Protein AF-A0A951HDS6-F1 (afdb_monomer_lite)

Radius of gyration: 27.67 Å; chains: 1; bounding box: 85×70×72 Å

Sequence (316 aa):
MRKGWKFLTVIGLALLSATAVSAEVDNVKVVTDASPDYYDMDSMIHSISSKWQKPEEKLWAMFYWNHIARRQTSPMIVHGTALTDPIRQFNDYGYTMCSTISGINCSIWDAMGFKAKYWDISNHTVAEVFYNDRWHMYDNSLSALYTLCDGKTIAGVEDIGKAGSCELSGGKVEPGHIAKYHCLTATGKNSFLTGADTMRSLDEEYRCFNPNGLKYRSYFYDWDRGHRYILNLRDGEVYTRYYQSLGKTADYYIPNHDKDPDDARFNQRGNGIRIFKPLLTSQNLASTAYSISGGESHHPFRRGASSGWKNRRGYF

pLDDT: mean 84.14, std 19.72, range [22.34, 98.69]

Foldseek 3Di:
DDDDDDDDDDPDPPPPPPPPPFDKDWQDQDDDPVAFRLQFLVSRLCRQAVVDDFPVSSVVSVLVRLLQQEAAFDFFADPNAGDQAPSCCSPAASYHHQLSSQLVSCQSLVVVVWHKWWKQLPPGIWMWTDDPRDIATRRSQFRKWWADVVLPHTDHLLSQFAWDDDVQNVRDTDGRPRLQCGTPQAPHNFGWGNSHPDTDTSVNVSSSSHVVRMDIPPPDSSYDGDDGDIDMAGVQKDKDFDPDAPDDDCLFHPDRVNHDRCVCVPPRTGRMFMDHDDDPDPVCVVVVVCCVVVPPPPPVDDDDDDDDDDDDTDGD

Secondary structure (DSSP, 8-state):
------------------------B-S-----SSS--TTSHHHHHHHHHTT--SHHHHHHHHHHHHHHH-EESSPPEETTEE---HHHIIIII-EE-HHHHHHHHHHHHHHTT-EEEEEEETTEEEEEEEETTEEEEEBTTTTB-BB-TTSSSBPPHHHHHS-B--GGGTT--BTTHHHHH-BTTBSSTTSBBSS-SS--BHHHHHGGG-GGGEEE-TT-------------B-TTEEEEE-SS---SSTTSS--BTTB-SSTTSS-----EEEEE-----TTTHHHHHHHHHH-----S-----------PPPP-

Structure (mmCIF, N/CA/C/O backbone):
data_AF-A0A951HDS6-F1
#
_entry.id   AF-A0A951HDS6-F1
#
loop_
_atom_site.group_PDB
_atom_site.id
_atom_site.type_symbol
_atom_site.label_atom_id
_atom_site.label_alt_id
_atom_site.label_comp_id
_atom_site.label_asym_id
_atom_site.label_entity_id
_atom_site.label_seq_id
_atom_site.pdbx_PDB_ins_code
_atom_site.Cartn_x
_atom_site.Cartn_y
_atom_site.Cartn_z
_atom_site.occupancy
_atom_site.B_iso_or_equiv
_atom_site.auth_seq_id
_atom_site.auth_comp_id
_atom_site.auth_asym_id
_atom_site.auth_atom_id
_atom_site.pdbx_PDB_model_num
ATOM 1 N N . MET A 1 1 ? -63.872 -55.234 43.989 1.00 43.31 1 MET A N 1
ATOM 2 C CA . MET A 1 1 ? -62.716 -54.706 43.228 1.00 43.31 1 MET A CA 1
ATOM 3 C C . MET A 1 1 ? -63.200 -53.682 42.208 1.00 43.31 1 MET A C 1
ATOM 5 O O . MET A 1 1 ? -63.837 -54.083 41.249 1.00 43.31 1 MET A O 1
ATOM 9 N N . ARG A 1 2 ? -62.935 -52.387 42.423 1.00 35.31 2 ARG A N 1
ATOM 10 C CA . ARG A 1 2 ? -62.761 -51.341 41.391 1.00 35.31 2 ARG A CA 1
ATOM 11 C C . ARG A 1 2 ? -62.309 -50.070 42.122 1.00 35.31 2 ARG A C 1
ATOM 13 O O . ARG A 1 2 ? -63.050 -49.518 42.924 1.00 35.31 2 ARG A O 1
ATOM 20 N N . LYS A 1 3 ? -61.030 -49.723 41.949 1.00 40.91 3 LYS A N 1
ATOM 21 C CA . LYS A 1 3 ? -60.347 -48.594 42.596 1.00 40.91 3 LYS A CA 1
ATOM 22 C C . LYS A 1 3 ? -60.783 -47.288 41.924 1.00 40.91 3 LYS A C 1
ATOM 24 O O . LYS A 1 3 ? -60.708 -47.188 40.704 1.00 40.91 3 LYS A O 1
ATOM 29 N N . GLY A 1 4 ? -61.219 -46.309 42.715 1.00 37.19 4 GLY A N 1
ATOM 30 C CA . GLY A 1 4 ? -61.447 -44.936 42.263 1.00 37.19 4 GLY A CA 1
ATOM 31 C C . GLY A 1 4 ? -60.122 -44.181 42.170 1.00 37.19 4 GLY A C 1
ATOM 32 O O . GLY A 1 4 ? -59.361 -44.146 43.137 1.00 37.19 4 GLY A O 1
ATOM 33 N N . TRP A 1 5 ? -59.841 -43.597 41.008 1.00 38.16 5 TRP A N 1
ATOM 34 C CA . TRP A 1 5 ? -58.664 -42.765 40.779 1.00 38.16 5 TRP A CA 1
ATOM 35 C C . TRP A 1 5 ? -59.063 -41.299 40.976 1.00 38.16 5 TRP A C 1
ATOM 37 O O . TRP A 1 5 ? -59.898 -40.775 40.242 1.00 38.16 5 TRP A O 1
ATOM 47 N N . LYS A 1 6 ? -58.506 -40.645 41.999 1.00 38.81 6 LYS A N 1
ATOM 48 C CA . LYS A 1 6 ? -58.608 -39.194 42.186 1.00 38.81 6 LYS A CA 1
ATOM 49 C C . LYS A 1 6 ? -57.522 -38.534 41.336 1.00 38.81 6 LYS A C 1
ATOM 51 O O . LYS A 1 6 ? -56.342 -38.754 41.596 1.00 38.81 6 LYS A O 1
ATOM 56 N N . PHE A 1 7 ? -57.914 -37.745 40.340 1.00 38.22 7 PHE A N 1
ATOM 57 C CA . PHE A 1 7 ? -57.004 -36.832 39.650 1.00 38.22 7 PHE A CA 1
ATOM 58 C C . PHE A 1 7 ? -56.713 -35.640 40.571 1.00 38.22 7 PHE A C 1
ATOM 60 O O . PHE A 1 7 ? -57.611 -34.874 40.914 1.00 38.22 7 PHE A O 1
ATOM 67 N N . LEU A 1 8 ? -55.459 -35.521 41.002 1.00 40.47 8 LEU A N 1
ATOM 68 C CA . LEU A 1 8 ? -54.898 -34.331 41.635 1.00 40.47 8 LEU A CA 1
ATOM 69 C C . LEU A 1 8 ? -54.273 -33.485 40.522 1.00 40.47 8 LEU A C 1
ATOM 71 O O . LEU A 1 8 ? -53.230 -33.845 39.979 1.00 40.47 8 LEU A O 1
ATOM 75 N N . THR A 1 9 ? -54.918 -32.380 40.163 1.00 39.09 9 THR A N 1
ATOM 76 C CA . THR A 1 9 ? -54.337 -31.377 39.266 1.00 39.09 9 THR A CA 1
ATOM 77 C C . THR A 1 9 ? -53.348 -30.538 40.072 1.00 39.09 9 THR A C 1
ATOM 79 O O . THR A 1 9 ? -53.747 -29.700 40.877 1.00 39.09 9 THR A O 1
ATOM 82 N N . VAL A 1 10 ? -52.051 -30.785 39.888 1.00 44.22 10 VAL A N 1
ATOM 83 C CA . VAL A 1 10 ? -50.980 -29.932 40.417 1.00 44.22 10 VAL A CA 1
ATOM 84 C C . VAL A 1 10 ? -50.843 -28.731 39.483 1.00 44.22 10 VAL A C 1
ATOM 86 O O . VAL A 1 10 ? -50.400 -28.873 38.346 1.00 44.22 10 VAL A O 1
ATOM 89 N N . ILE A 1 11 ? -51.237 -27.546 39.950 1.00 46.34 11 ILE A N 1
ATOM 90 C CA . ILE A 1 11 ? -50.921 -26.279 39.282 1.00 46.34 11 ILE A CA 1
ATOM 91 C C . ILE A 1 11 ? -49.456 -25.971 39.600 1.00 46.34 11 ILE A C 1
ATOM 93 O O . ILE A 1 11 ? -49.130 -25.479 40.679 1.00 46.34 11 ILE A O 1
ATOM 97 N N . GLY A 1 12 ? -48.559 -26.315 38.678 1.00 42.06 12 GLY A N 1
ATOM 98 C CA . GLY A 1 12 ? -47.172 -25.872 38.726 1.00 42.06 12 GLY A CA 1
ATOM 99 C C . GLY A 1 12 ? -47.096 -24.400 38.334 1.00 42.06 12 GLY A C 1
ATOM 100 O O . GLY A 1 12 ? -47.210 -24.074 37.154 1.00 42.06 12 GLY A O 1
ATOM 101 N N . LEU A 1 13 ? -46.900 -23.509 39.309 1.00 45.38 13 LEU A N 1
ATOM 102 C CA . LEU A 1 13 ? -46.426 -22.155 39.033 1.00 45.38 13 LEU A CA 1
ATOM 103 C C . LEU A 1 13 ? -44.990 -22.274 38.504 1.00 45.38 13 LEU A C 1
ATOM 105 O O . LEU A 1 13 ? -44.039 -22.422 39.271 1.00 45.38 13 LEU A O 1
ATOM 109 N N . ALA A 1 14 ? -44.832 -22.237 37.184 1.00 46.19 14 ALA A N 1
ATOM 110 C CA . ALA A 1 14 ? -43.539 -21.996 36.571 1.00 46.19 14 ALA A CA 1
ATOM 111 C C . ALA A 1 14 ? -43.154 -20.542 36.873 1.00 46.19 14 ALA A C 1
ATOM 113 O O . ALA A 1 14 ? -43.659 -19.608 36.249 1.00 46.19 14 ALA A O 1
ATOM 114 N N . LEU A 1 15 ? -42.289 -20.349 37.870 1.00 48.16 15 LEU A N 1
ATOM 115 C CA . LEU A 1 15 ? -41.542 -19.110 38.051 1.00 48.16 15 LEU A CA 1
ATOM 116 C C . LEU A 1 15 ? -40.656 -18.933 36.814 1.00 48.16 15 LEU A C 1
ATOM 118 O O . LEU A 1 15 ? -39.538 -19.435 36.754 1.00 48.16 15 LEU A O 1
ATOM 122 N N . LEU A 1 16 ? -41.184 -18.239 35.806 1.00 45.12 16 LEU A N 1
ATOM 123 C CA . LEU A 1 16 ? -40.392 -17.620 34.756 1.00 45.12 16 LEU A CA 1
ATOM 124 C C . LEU A 1 16 ? -39.548 -16.541 35.435 1.00 45.12 16 LEU A C 1
ATOM 126 O O . LEU A 1 16 ? -39.962 -15.391 35.570 1.00 45.12 16 LEU A O 1
ATOM 130 N N . SER A 1 17 ? -38.373 -16.929 35.923 1.00 49.91 17 SER A N 1
ATOM 131 C CA . SER A 1 17 ? -37.303 -15.988 36.208 1.00 49.91 17 SER A CA 1
ATOM 132 C C . SER A 1 17 ? -36.988 -15.285 34.894 1.00 49.91 17 SER A C 1
ATOM 134 O O . SER A 1 17 ? -36.325 -15.856 34.028 1.00 49.91 17 SER A O 1
ATOM 136 N N . ALA A 1 18 ? -37.526 -14.078 34.722 1.00 47.78 18 ALA A N 1
ATOM 137 C CA . ALA A 1 18 ? -37.135 -13.178 33.657 1.00 47.78 18 ALA A CA 1
ATOM 138 C C . ALA A 1 18 ? -35.646 -12.887 33.854 1.00 47.78 18 ALA A C 1
ATOM 140 O O . ALA A 1 18 ? -35.259 -12.047 34.665 1.00 47.78 18 ALA A O 1
ATOM 141 N N . THR A 1 19 ? -34.795 -13.641 33.164 1.00 52.47 19 THR A N 1
ATOM 142 C CA . THR A 1 19 ? -33.405 -13.257 32.973 1.00 52.47 19 THR A CA 1
ATOM 143 C C . THR A 1 19 ? -33.453 -11.916 32.266 1.00 52.47 19 THR A C 1
ATOM 145 O O . THR A 1 19 ? -33.888 -11.843 31.116 1.00 52.47 19 THR A O 1
ATOM 148 N N . ALA A 1 20 ? -33.091 -10.848 32.976 1.00 52.31 20 ALA A N 1
ATOM 149 C CA . ALA A 1 20 ? -32.860 -9.558 32.357 1.00 52.31 20 ALA A CA 1
ATOM 150 C C . ALA A 1 20 ? -31.801 -9.779 31.274 1.00 52.31 20 ALA A C 1
ATOM 152 O O . ALA A 1 20 ? -30.645 -10.070 31.576 1.00 52.31 20 ALA A O 1
ATOM 153 N N . VAL A 1 21 ? -32.225 -9.749 30.013 1.00 53.88 21 VAL A N 1
ATOM 154 C CA . VAL A 1 21 ? -31.309 -9.786 28.881 1.00 53.88 21 VAL A CA 1
ATOM 155 C C . VAL A 1 21 ? -30.608 -8.435 28.901 1.00 53.88 21 VAL A C 1
ATOM 157 O O . VAL A 1 21 ? -31.222 -7.416 28.590 1.00 53.88 21 VAL A O 1
ATOM 160 N N . SER A 1 22 ? -29.355 -8.406 29.354 1.00 58.69 22 SER A N 1
ATOM 161 C CA . SER A 1 22 ? -28.498 -7.242 29.144 1.00 58.69 22 SER A CA 1
ATOM 162 C C . SER A 1 22 ? -28.373 -7.023 27.639 1.00 58.69 22 SER A C 1
ATOM 164 O O . SER A 1 22 ? -28.033 -7.948 26.904 1.00 58.69 22 SER A O 1
ATOM 166 N N . ALA A 1 23 ? -28.706 -5.821 27.177 1.00 60.94 23 ALA A N 1
ATOM 167 C CA . ALA A 1 23 ? -28.544 -5.452 25.781 1.00 60.94 23 ALA A CA 1
ATOM 168 C C . ALA A 1 23 ? -27.060 -5.155 25.530 1.00 60.94 23 ALA A C 1
ATOM 170 O O . ALA A 1 23 ? -26.556 -4.109 25.932 1.00 60.94 23 ALA A O 1
ATOM 171 N N . GLU A 1 24 ? -26.357 -6.093 24.904 1.00 70.62 24 GLU A N 1
ATOM 172 C CA . GLU A 1 24 ? -25.022 -5.866 24.351 1.00 70.62 24 GLU A CA 1
ATOM 173 C C . GLU A 1 24 ? -25.167 -5.449 22.885 1.00 70.62 24 GLU A C 1
ATOM 175 O O . GLU A 1 24 ? -26.042 -5.940 22.166 1.00 70.62 24 GLU A O 1
ATOM 180 N N . VAL A 1 25 ? -24.351 -4.484 22.451 1.00 78.88 25 VAL A N 1
ATOM 181 C CA . VAL A 1 25 ? -24.272 -4.110 21.038 1.00 78.88 25 VAL A CA 1
ATOM 182 C C . VAL A 1 25 ? -23.000 -4.724 20.482 1.00 78.88 25 VAL A C 1
ATOM 184 O O . VAL A 1 25 ? -21.897 -4.216 20.696 1.00 78.88 25 VAL A O 1
ATOM 187 N N . ASP A 1 26 ? -23.168 -5.823 19.763 1.00 87.44 26 ASP A N 1
ATOM 188 C CA . ASP A 1 26 ? -22.059 -6.583 19.207 1.00 87.44 26 ASP A CA 1
ATOM 189 C C . ASP A 1 26 ? -21.819 -6.272 17.736 1.00 87.44 26 ASP A C 1
ATOM 191 O O . ASP A 1 26 ? -22.734 -5.957 16.972 1.00 87.44 26 ASP A O 1
ATOM 195 N N . ASN A 1 27 ? -20.560 -6.434 17.336 1.00 87.75 27 ASN A N 1
ATOM 196 C CA . ASN A 1 27 ? -20.107 -6.372 15.958 1.00 87.75 27 ASN A CA 1
ATOM 197 C C . ASN A 1 27 ? -20.493 -5.058 15.258 1.00 87.75 27 ASN A C 1
ATOM 199 O O . ASN A 1 27 ? -20.923 -5.046 14.101 1.00 87.75 27 ASN A O 1
ATOM 203 N N . VAL A 1 28 ? -20.345 -3.943 15.978 1.00 88.62 28 VAL A N 1
ATOM 204 C CA . VAL A 1 28 ? -20.593 -2.603 15.455 1.00 88.62 28 VAL A CA 1
ATOM 205 C C . VAL A 1 28 ? -19.616 -2.328 14.324 1.00 88.62 28 VAL A C 1
ATOM 207 O O . VAL A 1 28 ? -18.400 -2.301 14.514 1.00 88.62 28 VAL A O 1
ATOM 210 N N . LYS A 1 29 ? -20.164 -2.075 13.139 1.00 89.25 29 LYS A N 1
ATOM 211 C CA . LYS A 1 29 ? -19.397 -1.691 11.962 1.00 89.25 29 LYS A CA 1
ATOM 212 C C . LYS A 1 29 ? -19.519 -0.187 11.746 1.00 89.25 29 LYS A C 1
ATOM 214 O O . LYS A 1 29 ? -20.611 0.325 11.507 1.00 89.25 29 LYS A O 1
ATOM 219 N N . VAL A 1 30 ? -18.393 0.516 11.831 1.00 83.50 30 VAL A N 1
ATOM 220 C CA . VAL A 1 30 ? -18.313 1.955 11.559 1.00 83.50 30 VAL A CA 1
ATOM 221 C C . VAL A 1 30 ? -17.683 2.142 10.186 1.00 83.50 30 VAL A C 1
ATOM 223 O O . VAL A 1 30 ? -16.511 1.834 9.998 1.00 83.50 30 VAL A O 1
ATOM 226 N N . VAL A 1 31 ? -18.465 2.642 9.232 1.00 88.50 31 VAL A N 1
ATOM 227 C CA . VAL A 1 31 ? -18.016 2.942 7.865 1.00 88.50 31 VAL A CA 1
ATOM 228 C C . VAL A 1 31 ? -18.141 4.430 7.576 1.00 88.50 31 VAL A C 1
ATOM 230 O O . VAL A 1 31 ? -18.946 5.127 8.196 1.00 88.50 31 VAL A O 1
ATOM 233 N N . THR A 1 32 ? -17.351 4.911 6.621 1.00 85.94 32 THR A N 1
ATOM 234 C CA . THR A 1 32 ? -17.427 6.283 6.111 1.00 85.94 32 THR A CA 1
ATOM 235 C C . THR A 1 32 ? -17.428 6.257 4.586 1.00 85.94 32 THR A C 1
ATOM 237 O O . THR A 1 32 ? -17.045 5.261 3.978 1.00 85.94 32 THR A O 1
ATOM 240 N N . ASP A 1 33 ? -17.850 7.347 3.958 1.00 87.31 33 ASP A N 1
ATOM 241 C CA . ASP A 1 33 ? -17.708 7.573 2.516 1.00 87.31 33 ASP A CA 1
ATOM 242 C C . ASP A 1 33 ? -16.341 8.174 2.135 1.00 87.31 33 ASP A C 1
ATOM 244 O O . ASP A 1 33 ? -16.040 8.332 0.951 1.00 87.31 33 ASP A O 1
ATOM 248 N N . ALA A 1 34 ? -15.503 8.480 3.130 1.00 89.12 34 ALA A N 1
ATOM 249 C CA . ALA A 1 34 ? -14.209 9.137 2.976 1.00 89.12 34 ALA A CA 1
ATOM 250 C C . ALA A 1 34 ? -13.007 8.178 3.058 1.00 89.12 34 ALA A C 1
ATOM 252 O O . ALA A 1 34 ? -11.877 8.602 2.821 1.00 89.12 34 ALA A O 1
ATOM 253 N N . SER A 1 35 ? -13.217 6.905 3.404 1.00 92.06 35 SER A N 1
ATOM 254 C CA . SER A 1 35 ? -12.162 5.892 3.536 1.00 92.06 35 SER A CA 1
ATOM 255 C C . SER A 1 35 ? -12.666 4.496 3.156 1.00 92.06 35 SER A C 1
ATOM 257 O O . SER A 1 35 ? -13.873 4.255 3.220 1.00 92.06 35 SER A O 1
ATOM 259 N N . PRO A 1 36 ? -11.771 3.545 2.830 1.00 96.31 36 PRO A N 1
ATOM 260 C CA . PRO A 1 36 ? -12.143 2.155 2.643 1.00 96.31 36 PRO A CA 1
ATOM 261 C C . PRO A 1 36 ? -12.793 1.555 3.882 1.00 96.31 36 PRO A C 1
ATOM 263 O O . PRO A 1 36 ? -12.568 1.980 5.019 1.00 96.31 36 PRO A O 1
ATOM 266 N N . ASP A 1 37 ? -13.583 0.526 3.628 1.00 96.19 37 ASP A N 1
ATOM 267 C CA . ASP A 1 37 ? -14.205 -0.293 4.648 1.00 96.19 37 ASP A CA 1
ATOM 268 C C . ASP A 1 37 ? -13.219 -1.368 5.117 1.00 96.19 37 ASP A C 1
ATOM 270 O O . ASP A 1 37 ? -13.169 -2.468 4.572 1.00 96.19 37 ASP A O 1
ATOM 274 N N . TYR A 1 38 ? -12.415 -1.039 6.128 1.00 94.69 38 TYR A N 1
ATOM 275 C CA . TYR A 1 38 ? -11.418 -1.944 6.708 1.00 94.69 38 TYR A CA 1
ATOM 276 C C . TYR A 1 38 ? -12.011 -2.935 7.723 1.00 94.69 38 TYR A C 1
ATOM 278 O O . TYR A 1 38 ? -11.337 -3.325 8.671 1.00 94.69 38 TYR A O 1
ATOM 286 N N . TYR A 1 39 ? -13.277 -3.332 7.581 1.00 95.12 39 TYR A N 1
ATOM 287 C CA . TYR A 1 39 ? -13.890 -4.306 8.486 1.00 95.12 39 TYR A CA 1
ATOM 288 C C . TYR A 1 39 ? -13.322 -5.722 8.300 1.00 95.12 39 TYR A C 1
ATOM 290 O O . TYR A 1 39 ? -12.971 -6.390 9.270 1.00 95.12 39 TYR A O 1
ATOM 298 N N . ASP A 1 40 ? -13.207 -6.171 7.054 1.00 95.94 40 ASP A N 1
ATOM 299 C CA . ASP A 1 40 ? -12.574 -7.425 6.643 1.00 95.94 40 ASP A CA 1
ATOM 300 C C . ASP A 1 40 ? -12.005 -7.283 5.223 1.00 95.94 40 ASP A C 1
ATOM 302 O O . ASP A 1 40 ? -12.200 -6.259 4.559 1.00 95.94 40 ASP A O 1
ATOM 306 N N . MET A 1 41 ? -11.258 -8.296 4.769 1.00 96.69 41 MET A N 1
ATOM 307 C CA . MET A 1 41 ? -10.595 -8.276 3.460 1.00 96.69 41 MET A CA 1
ATOM 308 C C . MET A 1 41 ? -11.594 -8.045 2.314 1.00 96.69 41 MET A C 1
ATOM 310 O O . MET A 1 41 ? -11.331 -7.227 1.434 1.00 96.69 41 MET A O 1
ATOM 314 N N . ASP A 1 42 ? -12.747 -8.715 2.341 1.00 97.50 42 ASP A N 1
ATOM 315 C CA . ASP A 1 42 ? -13.755 -8.619 1.280 1.00 97.50 42 ASP A CA 1
ATOM 316 C C . ASP A 1 42 ? -14.392 -7.227 1.236 1.00 97.50 42 ASP A C 1
ATOM 318 O O . ASP A 1 42 ? -14.533 -6.641 0.160 1.00 97.50 42 ASP A O 1
ATOM 322 N N . SER A 1 43 ? -14.721 -6.655 2.398 1.00 97.31 43 SER A N 1
ATOM 323 C CA . SER A 1 43 ? -15.247 -5.292 2.518 1.00 97.31 43 SER A CA 1
ATOM 324 C C . SER A 1 43 ? -14.235 -4.259 2.018 1.00 97.31 43 SER A C 1
ATOM 326 O O . SER A 1 43 ? -14.598 -3.338 1.275 1.00 97.31 43 SER A O 1
ATOM 328 N N . MET A 1 44 ? -12.954 -4.436 2.352 1.00 97.75 44 MET A N 1
ATOM 329 C CA . MET A 1 44 ? -11.874 -3.557 1.904 1.00 97.75 44 MET A CA 1
ATOM 330 C C . MET A 1 44 ? -11.712 -3.644 0.383 1.00 97.75 44 MET A C 1
ATOM 332 O O . MET A 1 44 ? -11.723 -2.623 -0.307 1.00 97.75 44 MET A O 1
ATOM 336 N N . ILE A 1 45 ? -11.647 -4.863 -0.162 1.00 98.25 45 ILE A N 1
ATOM 337 C CA . ILE A 1 45 ? -11.541 -5.094 -1.606 1.00 98.25 45 ILE A CA 1
ATOM 338 C C . ILE A 1 45 ? -12.726 -4.479 -2.343 1.00 98.25 45 ILE A C 1
ATOM 340 O O . ILE A 1 45 ? -12.543 -3.743 -3.319 1.00 98.25 45 ILE A O 1
ATOM 344 N N . HIS A 1 46 ? -13.940 -4.750 -1.871 1.00 97.88 46 HIS A N 1
ATOM 345 C CA . HIS A 1 46 ? -15.162 -4.256 -2.482 1.00 97.88 46 HIS A CA 1
ATOM 346 C C . HIS A 1 46 ? -15.239 -2.723 -2.444 1.00 97.88 46 HIS A C 1
ATOM 348 O O . HIS A 1 46 ? -15.480 -2.095 -3.478 1.00 97.88 46 HIS A O 1
ATOM 354 N N . SER A 1 47 ? -15.002 -2.102 -1.287 1.00 97.75 47 SER A N 1
ATOM 355 C CA . SER A 1 47 ? -15.104 -0.643 -1.132 1.00 97.75 47 SER A CA 1
ATOM 356 C C . SER A 1 47 ? -14.075 0.122 -1.972 1.00 97.75 47 SER A C 1
ATOM 358 O O . SER A 1 47 ? -14.405 1.173 -2.520 1.00 97.75 47 SER A O 1
ATOM 360 N N . ILE A 1 48 ? -12.867 -0.421 -2.150 1.00 98.00 48 ILE A N 1
ATOM 361 C CA . ILE A 1 48 ? -11.821 0.202 -2.973 1.00 98.00 48 ILE A CA 1
ATOM 362 C C . ILE A 1 48 ? -12.063 -0.014 -4.472 1.00 98.00 48 ILE A C 1
ATOM 364 O O . ILE A 1 48 ? -11.859 0.900 -5.274 1.00 98.00 48 ILE A O 1
ATOM 368 N N . SER A 1 49 ? -12.456 -1.228 -4.872 1.00 98.19 49 SER A N 1
ATOM 369 C CA . SER A 1 49 ? -12.317 -1.661 -6.270 1.00 98.19 49 SER A CA 1
ATOM 370 C C . SER A 1 49 ? -13.624 -1.826 -7.055 1.00 98.19 49 SER A C 1
ATOM 372 O O . SER A 1 49 ? -13.576 -1.869 -8.283 1.00 98.19 49 SER A O 1
ATOM 374 N N . SER A 1 50 ? -14.789 -1.889 -6.398 1.00 97.19 50 SER A N 1
ATOM 375 C CA . SER A 1 50 ? -16.072 -2.265 -7.034 1.00 97.19 50 SER A CA 1
ATOM 376 C C . SER A 1 50 ? -16.545 -1.338 -8.159 1.00 97.19 50 SER A C 1
ATOM 378 O O . SER A 1 50 ? -17.277 -1.775 -9.045 1.00 97.19 50 SER A O 1
ATOM 380 N N . LYS A 1 51 ? -16.122 -0.068 -8.154 1.00 96.94 51 LYS A N 1
ATOM 381 C CA . LYS A 1 51 ? -16.472 0.910 -9.201 1.00 96.94 51 LYS A CA 1
ATOM 382 C C . LYS A 1 51 ? -15.622 0.786 -10.467 1.00 96.94 51 LYS A C 1
ATOM 384 O O . LYS A 1 51 ? -15.954 1.403 -11.476 1.00 96.94 51 LYS A O 1
ATOM 389 N N . TRP A 1 52 ? -14.549 0.004 -10.425 1.00 98.12 52 TRP A N 1
ATOM 390 C CA . TRP A 1 52 ? -13.597 -0.138 -11.518 1.00 98.12 52 TRP A CA 1
ATOM 391 C C . TRP A 1 52 ? -13.808 -1.461 -12.240 1.00 98.12 52 TRP A C 1
ATOM 393 O O . TRP A 1 52 ? -14.015 -2.501 -11.613 1.00 98.12 52 TRP A O 1
ATOM 403 N N . GLN A 1 53 ? -13.745 -1.432 -13.568 1.00 97.06 53 GLN A N 1
ATOM 404 C CA . GLN A 1 53 ? -13.951 -2.635 -14.377 1.00 97.06 53 GLN A CA 1
ATOM 405 C C . GLN A 1 53 ? -12.618 -3.281 -14.732 1.00 97.06 53 GLN A C 1
ATOM 407 O O . GLN A 1 53 ? -12.466 -4.498 -14.611 1.00 97.06 53 GLN A O 1
ATOM 412 N N . LYS A 1 54 ? -11.633 -2.470 -15.128 1.00 98.12 54 LYS A N 1
ATOM 413 C CA . LYS A 1 54 ? -10.354 -2.984 -15.609 1.00 98.12 54 LYS A CA 1
ATOM 414 C C . LYS A 1 54 ? -9.422 -3.353 -14.451 1.00 98.12 54 LYS A C 1
ATOM 416 O O . LYS A 1 54 ? -9.404 -2.646 -13.441 1.00 98.12 54 LYS A O 1
ATOM 421 N N . PRO A 1 55 ? -8.598 -4.409 -14.597 1.00 97.69 55 PRO A N 1
ATOM 422 C CA . PRO A 1 55 ? -7.588 -4.765 -13.601 1.00 97.69 55 PRO A CA 1
ATOM 423 C C . PRO A 1 55 ? -6.665 -3.600 -13.232 1.00 97.69 55 PRO A C 1
ATOM 425 O O . PRO A 1 55 ? -6.452 -3.346 -12.050 1.00 97.69 55 PRO A O 1
ATOM 428 N N . GLU A 1 56 ? -6.186 -2.853 -14.231 1.00 96.69 56 GLU A N 1
ATOM 429 C CA . GLU A 1 56 ? -5.299 -1.701 -14.032 1.00 96.69 56 GLU A CA 1
ATOM 430 C C . GLU A 1 56 ? -5.903 -0.632 -13.105 1.00 96.69 56 GLU A C 1
ATOM 432 O O . GLU A 1 56 ? -5.227 -0.141 -12.205 1.00 96.69 56 GLU A O 1
ATOM 437 N N . GLU A 1 57 ? -7.191 -0.321 -13.270 1.00 97.81 57 GLU A N 1
ATOM 438 C CA . GLU A 1 57 ? -7.915 0.680 -12.482 1.00 97.81 57 GLU A CA 1
ATOM 439 C C . GLU A 1 57 ? -8.128 0.196 -11.042 1.00 97.81 57 GLU A C 1
ATOM 441 O O . GLU A 1 57 ? -7.905 0.946 -10.090 1.00 97.81 57 GLU A O 1
ATOM 446 N N . LYS A 1 58 ? -8.489 -1.085 -10.871 1.00 98.50 58 LYS A N 1
ATOM 447 C CA . LYS A 1 58 ? -8.631 -1.711 -9.547 1.00 98.50 58 LYS A CA 1
ATOM 448 C C . LYS A 1 58 ? -7.317 -1.681 -8.770 1.00 98.50 58 LYS A C 1
ATOM 450 O O . LYS A 1 58 ? -7.308 -1.342 -7.590 1.00 98.50 58 LYS A O 1
ATOM 455 N N . LEU A 1 59 ? -6.212 -2.027 -9.426 1.00 98.00 59 LEU A N 1
ATOM 456 C CA . LEU A 1 59 ? -4.892 -2.088 -8.801 1.00 98.00 59 LEU A CA 1
ATOM 457 C C . LEU A 1 59 ? -4.315 -0.696 -8.537 1.00 98.00 59 LEU A C 1
ATOM 459 O O . LEU A 1 59 ? -3.655 -0.496 -7.520 1.00 98.00 59 LEU A O 1
ATOM 463 N N . TRP A 1 60 ? -4.630 0.289 -9.380 1.00 96.50 60 TRP A N 1
ATOM 464 C CA . TRP A 1 60 ? -4.297 1.685 -9.106 1.00 96.50 60 TRP A CA 1
ATOM 465 C C . TRP A 1 60 ? -5.055 2.220 -7.884 1.00 96.50 60 TRP A C 1
ATOM 467 O O . TRP A 1 60 ? -4.456 2.855 -7.017 1.00 96.50 60 TRP A O 1
ATOM 477 N N . ALA A 1 61 ? -6.350 1.907 -7.760 1.00 97.94 61 ALA A N 1
ATOM 478 C CA . ALA A 1 61 ? -7.137 2.258 -6.579 1.00 97.94 61 ALA A CA 1
ATOM 479 C C . ALA A 1 61 ? -6.582 1.602 -5.301 1.00 97.94 61 ALA A C 1
ATOM 481 O O . ALA A 1 61 ? -6.482 2.264 -4.267 1.00 97.94 61 ALA A O 1
ATOM 482 N N . MET A 1 62 ? -6.155 0.336 -5.380 1.00 98.19 62 MET A N 1
ATOM 483 C CA . MET A 1 62 ? -5.469 -0.350 -4.277 1.00 98.19 62 MET A CA 1
ATOM 484 C C . MET A 1 62 ? -4.153 0.327 -3.905 1.00 98.19 62 MET A C 1
ATOM 486 O O . MET A 1 62 ? -3.922 0.612 -2.733 1.00 98.19 62 MET A O 1
ATOM 490 N N . PHE A 1 63 ? -3.311 0.641 -4.892 1.00 97.44 63 PHE A N 1
ATOM 491 C CA . PHE A 1 63 ? -2.064 1.363 -4.658 1.00 97.44 63 PHE A CA 1
ATOM 492 C C . PHE A 1 63 ? -2.315 2.697 -3.947 1.00 97.44 63 PHE A C 1
ATOM 494 O O . PHE A 1 63 ? -1.643 2.992 -2.962 1.00 97.44 63 PHE A O 1
ATOM 501 N N . TYR A 1 64 ? -3.294 3.477 -4.409 1.00 96.19 64 TYR A N 1
ATOM 502 C CA . TYR A 1 64 ? -3.640 4.771 -3.825 1.00 96.19 64 TYR A CA 1
ATOM 503 C C . TYR A 1 64 ? -4.035 4.656 -2.347 1.00 96.19 64 TYR A C 1
ATOM 505 O O . TYR A 1 64 ? -3.482 5.361 -1.501 1.00 96.19 64 TYR A O 1
ATOM 513 N N . TRP A 1 65 ? -4.948 3.741 -2.012 1.00 97.31 65 TRP A N 1
ATOM 514 C CA . TRP A 1 65 ? -5.406 3.588 -0.631 1.00 97.31 65 TRP A CA 1
ATOM 515 C C . TRP A 1 65 ? -4.343 2.992 0.283 1.00 97.31 65 TRP A C 1
ATOM 517 O O . TRP A 1 65 ? -4.144 3.511 1.379 1.00 97.31 65 TRP A O 1
ATOM 527 N N . ASN A 1 66 ? -3.589 1.995 -0.185 1.00 96.44 66 ASN A N 1
ATOM 528 C CA . ASN A 1 66 ? -2.475 1.438 0.579 1.00 96.44 66 ASN A CA 1
ATOM 529 C C . ASN A 1 66 ? -1.388 2.491 0.822 1.00 96.44 66 ASN A C 1
ATOM 531 O O . ASN A 1 66 ? -0.810 2.525 1.901 1.00 96.44 66 ASN A O 1
ATOM 535 N N . HIS A 1 67 ? -1.129 3.381 -0.144 1.00 94.12 67 HIS A N 1
ATOM 536 C CA . HIS A 1 67 ? -0.208 4.506 0.023 1.00 94.12 67 HIS A CA 1
ATOM 537 C C . HIS A 1 67 ? -0.670 5.468 1.129 1.00 94.12 67 HIS A C 1
ATOM 539 O O . HIS A 1 67 ? 0.150 5.884 1.942 1.00 94.12 67 HIS A O 1
ATOM 545 N N . ILE A 1 68 ? -1.966 5.790 1.188 1.00 92.94 68 ILE A N 1
ATOM 546 C CA . ILE A 1 68 ? -2.532 6.690 2.207 1.00 92.94 68 ILE A CA 1
ATOM 547 C C . ILE A 1 68 ? -2.567 6.039 3.593 1.00 92.94 68 ILE A C 1
ATOM 549 O O . ILE A 1 68 ? -2.310 6.708 4.594 1.00 92.94 68 ILE A O 1
ATOM 553 N N . ALA A 1 69 ? -2.900 4.750 3.662 1.00 92.75 69 ALA A N 1
ATOM 554 C CA . ALA A 1 69 ? -3.129 4.031 4.913 1.00 92.75 69 ALA A CA 1
ATOM 555 C C . ALA A 1 69 ? -1.843 3.679 5.676 1.00 92.75 69 ALA A C 1
ATOM 557 O O . ALA A 1 69 ? -1.912 3.201 6.809 1.00 92.75 69 ALA A O 1
ATOM 558 N N . ARG A 1 70 ? -0.670 3.893 5.070 1.00 92.62 70 ARG A N 1
ATOM 559 C CA . ARG A 1 70 ? 0.614 3.474 5.629 1.00 92.62 70 ARG A CA 1
ATOM 560 C C . ARG A 1 70 ? 1.605 4.627 5.733 1.00 92.62 70 ARG A C 1
ATOM 562 O O . ARG A 1 70 ? 1.675 5.509 4.881 1.00 92.62 70 ARG A O 1
ATOM 569 N N . ARG A 1 71 ? 2.458 4.544 6.748 1.00 92.56 71 ARG A N 1
ATOM 570 C CA . ARG A 1 71 ? 3.698 5.318 6.879 1.00 92.56 71 ARG A CA 1
ATOM 571 C C . ARG A 1 71 ? 4.927 4.417 6.830 1.00 92.56 71 ARG A C 1
ATOM 573 O O . ARG A 1 71 ? 4.855 3.295 7.320 1.00 92.56 71 ARG A O 1
ATOM 580 N N . GLN A 1 72 ? 6.048 4.872 6.273 1.00 91.38 72 GLN A N 1
ATOM 581 C CA . GLN A 1 72 ? 7.295 4.103 6.242 1.00 91.38 72 GLN A CA 1
ATOM 582 C C . GLN A 1 72 ? 8.028 4.162 7.586 1.00 91.38 72 GLN A C 1
ATOM 584 O O . GLN A 1 72 ? 8.689 5.155 7.906 1.00 91.38 72 GLN A O 1
ATOM 589 N N . THR A 1 73 ? 7.987 3.066 8.337 1.00 90.38 73 THR A N 1
ATOM 590 C CA . THR A 1 73 ? 8.744 2.891 9.588 1.00 90.38 73 THR A CA 1
ATOM 591 C C . THR A 1 73 ? 9.224 1.438 9.730 1.00 90.38 73 THR A C 1
ATOM 593 O O . THR A 1 73 ? 9.148 0.647 8.787 1.00 90.38 73 THR A O 1
ATOM 596 N N . SER A 1 74 ? 9.777 1.082 10.892 1.00 90.56 74 SER A N 1
ATOM 597 C CA . SER A 1 74 ? 10.100 -0.308 11.236 1.00 90.56 74 SER A CA 1
ATOM 598 C C . SER A 1 74 ? 8.838 -1.181 11.265 1.00 90.56 74 SER A C 1
ATOM 600 O O . SER A 1 74 ? 7.781 -0.700 11.672 1.00 90.56 74 SER A O 1
ATOM 602 N N . PRO A 1 75 ? 8.925 -2.470 10.891 1.00 93.06 75 PRO A N 1
ATOM 603 C CA . PRO A 1 75 ? 7.760 -3.347 10.872 1.00 93.06 75 PRO A CA 1
ATOM 604 C C . PRO A 1 75 ? 7.188 -3.510 12.283 1.00 93.06 75 PRO A C 1
ATOM 606 O O . PRO A 1 75 ? 7.943 -3.628 13.253 1.00 93.06 75 PRO A O 1
ATOM 609 N N . MET A 1 76 ? 5.858 -3.530 12.408 1.00 93.19 76 MET A N 1
ATOM 610 C CA . MET A 1 76 ? 5.219 -3.895 13.671 1.00 93.19 76 MET A CA 1
ATOM 611 C C . MET A 1 76 ? 5.423 -5.387 13.925 1.00 93.19 76 MET A C 1
ATOM 613 O O . MET A 1 76 ? 5.084 -6.203 13.069 1.00 93.19 76 MET A O 1
ATOM 617 N N . ILE A 1 77 ? 5.969 -5.744 15.090 1.00 92.81 77 ILE A N 1
ATOM 618 C CA . ILE A 1 77 ? 6.185 -7.139 15.471 1.00 92.81 77 ILE A CA 1
ATOM 619 C C . ILE A 1 77 ? 5.096 -7.582 16.444 1.00 92.81 77 ILE A C 1
ATOM 621 O O . ILE A 1 77 ? 5.018 -7.117 17.581 1.00 92.81 77 ILE A O 1
ATOM 625 N N . VAL A 1 78 ? 4.274 -8.535 16.013 1.00 88.81 78 VAL A N 1
ATOM 626 C CA . VAL A 1 78 ? 3.201 -9.127 16.814 1.00 88.81 78 VAL A CA 1
ATOM 627 C C . VAL A 1 78 ? 3.469 -10.622 16.933 1.00 88.81 78 VAL A C 1
ATOM 629 O O . VAL A 1 78 ? 3.717 -11.290 15.940 1.00 88.81 78 VAL A O 1
ATOM 632 N N . HIS A 1 79 ? 3.472 -11.154 18.159 1.00 87.94 79 HIS A N 1
ATOM 633 C CA . HIS A 1 79 ? 3.764 -12.574 18.427 1.00 87.94 79 HIS A CA 1
ATOM 634 C C . HIS A 1 79 ? 5.094 -13.087 17.833 1.00 87.94 79 HIS A C 1
ATOM 636 O O . HIS A 1 79 ? 5.239 -14.273 17.554 1.00 87.94 79 HIS A O 1
ATOM 642 N N . GLY A 1 80 ? 6.086 -12.203 17.685 1.00 88.75 80 GLY A N 1
ATOM 643 C CA . GLY A 1 80 ? 7.408 -12.547 17.155 1.00 88.75 80 GLY A CA 1
ATOM 644 C C . GLY A 1 80 ? 7.519 -12.510 15.628 1.00 88.75 80 GLY A C 1
ATOM 645 O O . GLY A 1 80 ? 8.597 -12.786 15.110 1.00 88.75 80 GLY A O 1
ATOM 646 N N . THR A 1 81 ? 6.456 -12.135 14.914 1.00 90.88 81 THR A N 1
ATOM 647 C CA . THR A 1 81 ? 6.436 -12.018 13.449 1.00 90.88 81 THR A CA 1
ATOM 648 C C . THR A 1 81 ? 6.075 -10.604 13.013 1.00 90.88 81 THR A C 1
ATOM 650 O O . THR A 1 81 ? 5.349 -9.897 13.713 1.00 90.88 81 THR A O 1
ATOM 653 N N . ALA A 1 82 ? 6.580 -10.181 11.853 1.00 93.75 82 ALA A N 1
ATOM 654 C CA . ALA A 1 82 ? 6.155 -8.928 11.245 1.00 93.75 82 ALA A CA 1
ATOM 655 C C . ALA A 1 82 ? 4.676 -9.020 10.850 1.00 93.75 82 ALA A C 1
ATOM 657 O O . ALA A 1 82 ? 4.246 -10.025 10.289 1.00 93.75 82 ALA A O 1
ATOM 658 N N . LEU A 1 83 ? 3.895 -7.995 11.179 1.00 94.25 83 LEU A N 1
ATOM 659 C CA . LEU A 1 83 ? 2.479 -7.954 10.849 1.00 94.25 83 LEU A CA 1
ATOM 660 C C . LEU A 1 83 ? 2.280 -7.610 9.372 1.00 94.25 83 LEU A C 1
ATOM 662 O O . LEU A 1 83 ? 2.739 -6.566 8.909 1.00 94.25 83 LEU A O 1
ATOM 666 N N . THR A 1 84 ? 1.554 -8.466 8.659 1.00 95.62 84 THR A N 1
ATOM 667 C CA . THR A 1 84 ? 1.217 -8.264 7.241 1.00 95.62 84 THR A CA 1
ATOM 668 C C . THR A 1 84 ? -0.248 -8.549 6.914 1.00 95.62 84 THR A C 1
ATOM 670 O O . THR A 1 84 ? -0.625 -8.562 5.743 1.00 95.62 84 THR A O 1
ATOM 673 N N . ASP A 1 85 ? -1.097 -8.711 7.934 1.00 96.25 85 ASP A N 1
ATOM 674 C CA . ASP A 1 85 ? -2.548 -8.729 7.759 1.00 96.25 85 ASP A CA 1
ATOM 675 C C . ASP A 1 85 ? -3.040 -7.296 7.492 1.00 96.25 85 ASP A C 1
ATOM 677 O O . ASP A 1 85 ? -2.863 -6.431 8.356 1.00 96.25 85 ASP A O 1
ATOM 681 N N . PRO A 1 86 ? -3.662 -7.009 6.333 1.00 96.31 86 PRO A N 1
ATOM 682 C CA . PRO A 1 86 ? -4.047 -5.644 5.976 1.00 96.31 86 PRO A CA 1
ATOM 683 C C . PRO A 1 86 ? -5.089 -5.039 6.915 1.00 96.31 86 PRO A C 1
ATOM 685 O O . PRO A 1 86 ? -5.042 -3.844 7.194 1.00 96.31 86 PRO A O 1
ATOM 688 N N . ILE A 1 87 ? -6.022 -5.848 7.416 1.00 95.88 87 ILE A N 1
ATOM 689 C CA . ILE A 1 87 ? -7.121 -5.367 8.253 1.00 95.88 87 ILE A CA 1
ATOM 690 C C . ILE A 1 87 ? -6.573 -4.901 9.586 1.00 95.88 87 ILE A C 1
ATOM 692 O O . ILE A 1 87 ? -6.839 -3.778 10.014 1.00 95.88 87 ILE A O 1
ATOM 696 N N . ARG A 1 88 ? -5.736 -5.721 10.211 1.00 93.62 88 ARG A N 1
ATOM 697 C CA . ARG A 1 88 ? -5.083 -5.347 11.457 1.00 93.62 88 ARG A CA 1
ATOM 698 C C . ARG A 1 88 ? -4.078 -4.215 11.249 1.00 93.62 88 ARG A C 1
ATOM 700 O O . ARG A 1 88 ? -4.014 -3.283 12.045 1.00 93.62 88 ARG A O 1
ATOM 707 N N . GLN A 1 89 ? -3.311 -4.263 10.162 1.00 94.06 89 GLN A N 1
ATOM 708 C CA . GLN A 1 89 ? -2.285 -3.269 9.875 1.00 94.06 89 GLN A CA 1
ATOM 709 C C . GLN A 1 89 ? -2.864 -1.860 9.696 1.00 94.06 89 GLN A C 1
ATOM 711 O O . GLN A 1 89 ? -2.306 -0.906 10.245 1.00 94.06 89 GLN A O 1
ATOM 716 N N . PHE A 1 90 ? -3.954 -1.713 8.939 1.00 93.38 90 PHE A N 1
ATOM 717 C CA . PHE A 1 90 ? -4.525 -0.403 8.615 1.00 93.38 90 PHE A CA 1
ATOM 718 C C . PHE A 1 90 ? -5.467 0.149 9.691 1.00 93.38 90 PHE A C 1
ATOM 720 O O . PHE A 1 90 ? -5.571 1.370 9.804 1.00 93.38 90 PHE A O 1
ATOM 727 N N . ASN A 1 91 ? -6.105 -0.698 10.508 1.00 90.25 91 ASN A N 1
ATOM 728 C CA . ASN A 1 91 ? -6.916 -0.219 11.635 1.00 90.25 91 ASN A CA 1
ATOM 729 C C . ASN A 1 91 ? -6.071 0.138 12.865 1.00 90.25 91 ASN A C 1
ATOM 731 O O . ASN A 1 91 ? -6.276 1.201 13.452 1.00 90.25 91 ASN A O 1
ATOM 735 N N . ASP A 1 92 ? -5.115 -0.717 13.239 1.00 88.25 92 ASP A N 1
ATOM 736 C CA . ASP A 1 92 ? -4.509 -0.647 14.575 1.00 88.25 92 ASP A CA 1
ATOM 737 C C . ASP A 1 92 ? -3.203 0.161 14.598 1.00 88.25 92 ASP A C 1
ATOM 739 O O . ASP A 1 92 ? -2.841 0.747 15.621 1.00 88.25 92 ASP A O 1
ATOM 743 N N . TYR A 1 93 ? -2.464 0.169 13.483 1.00 90.62 93 TYR A N 1
ATOM 744 C CA . TYR A 1 93 ? -1.068 0.614 13.459 1.00 90.62 93 TYR A CA 1
ATOM 745 C C . TYR A 1 93 ? -0.810 1.726 12.434 1.00 90.62 93 TYR A C 1
ATOM 747 O O . TYR A 1 93 ? -0.274 2.771 12.792 1.00 90.62 93 TYR A O 1
ATOM 755 N N . GLY A 1 94 ? -1.195 1.542 11.167 1.00 89.81 94 GLY A N 1
ATOM 756 C CA . GLY A 1 94 ? -1.047 2.567 10.122 1.00 89.81 94 GLY A CA 1
ATOM 757 C C . GLY A 1 94 ? 0.393 2.820 9.646 1.00 89.81 94 GLY A C 1
ATOM 758 O O . GLY A 1 94 ? 0.683 3.870 9.068 1.00 89.81 94 GLY A O 1
ATOM 759 N N . TYR A 1 95 ? 1.319 1.883 9.875 1.00 91.94 95 TYR A N 1
ATOM 760 C CA . TYR A 1 95 ? 2.714 1.990 9.439 1.00 91.94 95 TYR A CA 1
ATOM 761 C C . TYR A 1 95 ? 3.328 0.656 9.029 1.00 91.94 95 TYR A C 1
ATOM 763 O O . TYR A 1 95 ? 3.004 -0.391 9.572 1.00 91.94 95 TYR A O 1
ATOM 771 N N . THR A 1 96 ? 4.254 0.687 8.084 1.00 94.38 96 THR A N 1
ATOM 772 C CA . THR A 1 96 ? 4.826 -0.503 7.454 1.00 94.38 96 THR A CA 1
ATOM 773 C C . THR A 1 96 ? 6.280 -0.265 7.066 1.00 94.38 96 THR A C 1
ATOM 775 O O . THR A 1 96 ? 6.654 0.851 6.708 1.00 94.38 96 THR A O 1
ATOM 778 N N . MET A 1 97 ? 7.067 -1.334 7.012 1.00 94.44 97 MET A N 1
ATOM 779 C CA . MET A 1 97 ? 8.322 -1.394 6.259 1.00 94.44 97 MET A CA 1
ATOM 780 C C . MET A 1 97 ? 8.067 -1.902 4.830 1.00 94.44 97 MET A C 1
ATOM 782 O O . MET A 1 97 ? 7.007 -2.469 4.544 1.00 94.44 97 MET A O 1
ATOM 786 N N . CYS A 1 98 ? 9.058 -1.745 3.943 1.00 95.50 98 CYS A N 1
ATOM 787 C CA . CYS A 1 98 ? 9.015 -2.243 2.567 1.00 95.50 98 CYS A CA 1
ATOM 788 C C . CYS A 1 98 ? 8.582 -3.706 2.466 1.00 95.50 98 CYS A C 1
ATOM 790 O O . CYS A 1 98 ? 7.741 -4.030 1.626 1.00 95.50 98 CYS A O 1
ATOM 792 N N . SER A 1 99 ? 9.073 -4.555 3.371 1.00 95.69 99 SER A N 1
ATOM 793 C CA . SER A 1 99 ? 8.728 -5.972 3.363 1.00 95.69 99 SER A CA 1
ATOM 794 C C . SER A 1 99 ? 7.263 -6.201 3.691 1.00 95.69 99 SER A C 1
ATOM 796 O O . SER A 1 99 ? 6.535 -6.833 2.930 1.00 95.69 99 SER A O 1
ATOM 798 N N . THR A 1 100 ? 6.796 -5.573 4.769 1.00 96.56 100 THR A N 1
ATOM 799 C CA . THR A 1 100 ? 5.420 -5.736 5.236 1.00 96.56 100 THR A CA 1
ATOM 800 C C . THR A 1 100 ? 4.396 -5.214 4.234 1.00 96.56 100 THR A C 1
ATOM 802 O O . THR A 1 100 ? 3.411 -5.896 3.977 1.00 96.56 100 THR A O 1
ATOM 805 N N . ILE A 1 101 ? 4.631 -4.057 3.599 1.00 97.44 101 ILE A N 1
ATOM 806 C CA . ILE A 1 101 ? 3.684 -3.529 2.607 1.00 97.44 101 ILE A CA 1
ATOM 807 C C . ILE A 1 101 ? 3.706 -4.332 1.299 1.00 97.44 101 ILE A C 1
ATOM 809 O O . ILE A 1 101 ? 2.666 -4.495 0.665 1.00 97.44 101 ILE A O 1
ATOM 813 N N . SER A 1 102 ? 4.855 -4.906 0.925 1.00 97.50 102 SER A N 1
ATOM 814 C CA . SER A 1 102 ? 4.945 -5.837 -0.208 1.00 97.50 102 SER A CA 1
ATOM 815 C C . SER A 1 102 ? 4.185 -7.136 0.066 1.00 97.50 102 SER A C 1
ATOM 817 O O . SER A 1 102 ? 3.480 -7.628 -0.816 1.00 97.50 102 SER A O 1
ATOM 819 N N . GLY A 1 103 ? 4.267 -7.662 1.293 1.00 97.31 103 GLY A N 1
ATOM 820 C CA . GLY A 1 103 ? 3.508 -8.839 1.722 1.00 97.31 103 GLY A CA 1
ATOM 821 C C . GLY A 1 103 ? 2.003 -8.579 1.781 1.00 97.31 103 GLY A C 1
ATOM 822 O O . GLY A 1 103 ? 1.218 -9.368 1.255 1.00 97.31 103 GLY A O 1
ATOM 823 N N . ILE A 1 104 ? 1.600 -7.420 2.312 1.00 97.88 104 ILE A N 1
ATOM 824 C CA . ILE A 1 104 ? 0.208 -6.946 2.303 1.00 97.88 104 ILE A CA 1
ATOM 825 C C . ILE A 1 104 ? -0.330 -6.853 0.873 1.00 97.88 104 ILE A C 1
ATOM 827 O O . ILE A 1 104 ? -1.401 -7.385 0.588 1.00 97.88 104 ILE A O 1
ATOM 831 N N . ASN A 1 105 ? 0.417 -6.234 -0.046 1.00 98.19 105 ASN A N 1
ATOM 832 C CA . ASN A 1 105 ? 0.025 -6.147 -1.452 1.00 98.19 105 ASN A CA 1
ATOM 833 C C . ASN A 1 105 ? -0.165 -7.537 -2.074 1.00 98.19 105 ASN A C 1
ATOM 835 O O . ASN A 1 105 ? -1.195 -7.786 -2.697 1.00 98.19 105 ASN A O 1
ATOM 839 N N . CYS A 1 106 ? 0.773 -8.466 -1.848 1.00 97.75 106 CYS A N 1
ATOM 840 C CA . CYS A 1 106 ? 0.628 -9.851 -2.304 1.00 97.75 106 CYS A CA 1
ATOM 841 C C . CYS A 1 106 ? -0.646 -10.508 -1.740 1.00 97.75 106 CYS A C 1
ATOM 843 O O . CYS A 1 106 ? -1.384 -11.142 -2.492 1.00 97.75 106 CYS A O 1
ATOM 845 N N . SER A 1 107 ? -0.920 -10.330 -0.441 1.00 97.06 107 SER A N 1
ATOM 846 C CA . SER A 1 107 ? -2.100 -10.873 0.254 1.00 97.06 107 SER A CA 1
ATOM 847 C C . SER A 1 107 ? -3.416 -10.374 -0.354 1.00 97.06 107 SER A C 1
ATOM 849 O O . SER A 1 107 ? -4.330 -11.162 -0.621 1.00 97.06 107 SER A O 1
ATOM 851 N N . ILE A 1 108 ? -3.490 -9.064 -0.616 1.00 98.12 108 ILE A N 1
ATOM 852 C CA . ILE A 1 108 ? -4.653 -8.397 -1.209 1.00 98.12 108 ILE A CA 1
ATOM 853 C C . ILE A 1 108 ? -4.862 -8.866 -2.648 1.00 98.12 108 ILE A C 1
ATOM 855 O O . ILE A 1 108 ? -5.970 -9.248 -3.016 1.00 98.12 108 ILE A O 1
ATOM 859 N N . TRP A 1 109 ? -3.818 -8.853 -3.476 1.00 98.12 109 TRP A N 1
ATOM 860 C CA . TRP A 1 109 ? -3.948 -9.200 -4.892 1.00 98.12 109 TRP A CA 1
ATOM 861 C C . TRP A 1 109 ? -4.319 -10.666 -5.099 1.00 98.12 109 TRP A C 1
ATOM 863 O O . TRP A 1 109 ? -5.137 -10.959 -5.969 1.00 98.12 109 TRP A O 1
ATOM 873 N N . ASP A 1 110 ? -3.800 -11.565 -4.264 1.00 96.88 110 ASP A N 1
ATOM 874 C CA . ASP A 1 110 ? -4.226 -12.964 -4.248 1.00 96.88 110 ASP A CA 1
ATOM 875 C C . ASP A 1 110 ? -5.699 -13.113 -3.844 1.00 96.88 110 ASP A C 1
ATOM 877 O O . ASP A 1 110 ? -6.446 -13.818 -4.518 1.00 96.88 110 ASP A O 1
ATOM 881 N N . ALA A 1 111 ? -6.161 -12.382 -2.821 1.00 97.38 111 ALA A N 1
ATOM 882 C CA . ALA A 1 111 ? -7.580 -12.361 -2.441 1.00 97.38 111 ALA A CA 1
ATOM 883 C C . ALA A 1 111 ? -8.484 -11.793 -3.554 1.00 97.38 111 ALA A C 1
ATOM 885 O O . ALA A 1 111 ? -9.632 -12.202 -3.701 1.00 97.38 111 ALA A O 1
ATOM 886 N N . MET A 1 112 ? -7.957 -10.889 -4.384 1.00 97.94 112 MET A N 1
ATOM 887 C CA . MET A 1 112 ? -8.629 -10.378 -5.583 1.00 97.94 112 MET A CA 1
ATOM 888 C C . MET A 1 112 ? -8.584 -11.355 -6.778 1.00 97.94 112 MET A C 1
ATOM 890 O O . MET A 1 112 ? -9.180 -11.064 -7.816 1.00 97.94 112 MET A O 1
ATOM 894 N N . GLY A 1 113 ? -7.886 -12.490 -6.661 1.00 97.44 113 GLY A N 1
ATOM 895 C CA . GLY A 1 113 ? -7.744 -13.501 -7.712 1.00 97.44 113 GLY A CA 1
ATOM 896 C C . GLY A 1 113 ? -6.610 -13.247 -8.712 1.00 97.44 113 GLY A C 1
ATOM 897 O O . GLY A 1 113 ? -6.565 -13.895 -9.760 1.00 97.44 113 GLY A O 1
ATOM 898 N N . PHE A 1 114 ? -5.692 -12.321 -8.426 1.00 98.31 114 PHE A N 1
ATOM 899 C CA . PHE A 1 114 ? -4.520 -12.061 -9.262 1.00 98.31 114 PHE A CA 1
ATOM 900 C C . PHE A 1 114 ? -3.304 -12.864 -8.802 1.00 98.31 114 PHE A C 1
ATOM 902 O O . PHE A 1 114 ? -3.118 -13.147 -7.622 1.00 98.31 114 PHE A O 1
ATOM 909 N N . LYS A 1 115 ? -2.409 -13.180 -9.744 1.00 97.69 115 LYS A N 1
ATOM 910 C CA . LYS A 1 115 ? -1.100 -13.746 -9.396 1.00 97.69 115 LYS A CA 1
ATOM 911 C C . LYS A 1 115 ? -0.198 -12.632 -8.883 1.00 97.69 115 LYS A C 1
ATOM 913 O O . LYS A 1 115 ? -0.101 -11.591 -9.533 1.00 97.69 115 LYS A O 1
ATOM 918 N N . ALA A 1 116 ? 0.507 -12.892 -7.788 1.00 97.31 116 ALA A N 1
ATOM 919 C CA . ALA A 1 116 ? 1.464 -11.966 -7.198 1.00 97.31 116 ALA A CA 1
ATOM 920 C C . ALA A 1 116 ? 2.891 -12.543 -7.170 1.00 97.31 116 ALA A C 1
ATOM 922 O O . ALA A 1 116 ? 3.094 -13.764 -7.156 1.00 97.31 116 ALA A O 1
ATOM 923 N N . LYS A 1 117 ? 3.888 -11.656 -7.133 1.00 97.19 117 LYS A N 1
ATOM 924 C CA . LYS A 1 117 ? 5.294 -11.967 -6.840 1.00 97.19 117 LYS A CA 1
ATOM 925 C C . LYS A 1 117 ? 5.808 -11.048 -5.748 1.00 97.19 117 LYS A C 1
ATOM 927 O O . LYS A 1 117 ? 5.559 -9.849 -5.786 1.00 97.19 117 LYS A O 1
ATOM 932 N N . TYR A 1 118 ? 6.598 -11.616 -4.848 1.00 97.75 118 TYR A N 1
ATOM 933 C CA . TYR A 1 118 ? 7.362 -10.876 -3.858 1.00 97.75 118 TYR A CA 1
ATOM 934 C C . TYR A 1 118 ? 8.841 -10.884 -4.254 1.00 97.75 118 TYR A C 1
ATOM 936 O O . TYR A 1 118 ? 9.417 -11.953 -4.483 1.00 97.75 118 TYR A O 1
ATOM 944 N N . TRP A 1 119 ? 9.471 -9.715 -4.302 1.00 97.62 119 TRP A N 1
ATOM 945 C CA . TRP A 1 119 ? 10.871 -9.564 -4.690 1.00 97.62 119 TRP A CA 1
ATOM 946 C C . TRP A 1 119 ? 11.723 -8.980 -3.569 1.00 97.62 119 TRP A C 1
ATOM 948 O O . TRP A 1 119 ? 11.336 -7.995 -2.943 1.00 97.62 119 TRP A O 1
ATOM 958 N N . ASP A 1 120 ? 12.929 -9.524 -3.400 1.00 96.44 120 ASP A N 1
ATOM 959 C CA . ASP A 1 120 ? 14.049 -8.756 -2.859 1.00 96.44 120 ASP A CA 1
ATOM 960 C C . ASP A 1 120 ? 14.803 -8.100 -4.019 1.00 96.44 120 ASP A C 1
ATOM 962 O O . ASP A 1 120 ? 15.288 -8.780 -4.929 1.00 96.44 120 ASP A O 1
ATOM 966 N N . ILE A 1 121 ? 14.919 -6.776 -3.970 1.00 95.44 121 ILE A N 1
ATOM 967 C CA . ILE A 1 121 ? 15.648 -5.954 -4.938 1.00 95.44 121 ILE A CA 1
ATOM 968 C C . ILE A 1 121 ? 16.810 -5.249 -4.224 1.00 95.44 121 ILE A C 1
ATOM 970 O O . ILE A 1 121 ? 16.805 -4.059 -3.915 1.00 95.44 121 ILE A O 1
ATOM 974 N N . SER A 1 122 ? 17.844 -6.030 -3.908 1.00 91.06 122 SER A N 1
ATOM 975 C CA . SER A 1 122 ? 18.996 -5.598 -3.102 1.00 91.06 122 SER A CA 1
ATOM 976 C C . SER A 1 122 ? 18.628 -5.171 -1.667 1.00 91.06 122 SER A C 1
ATOM 978 O O . SER A 1 122 ? 18.452 -6.032 -0.811 1.00 91.06 122 SER A O 1
ATOM 980 N N . ASN A 1 123 ? 18.552 -3.866 -1.372 1.00 88.75 123 ASN A N 1
ATOM 981 C CA . ASN A 1 123 ? 18.267 -3.319 -0.033 1.00 88.75 123 ASN A CA 1
ATOM 982 C C . ASN A 1 123 ? 16.786 -2.940 0.163 1.00 88.75 123 ASN A C 1
ATOM 984 O O . ASN A 1 123 ? 16.446 -2.218 1.100 1.00 88.75 123 ASN A O 1
ATOM 988 N N . HIS A 1 124 ? 15.926 -3.365 -0.758 1.00 95.31 124 HIS A N 1
ATOM 989 C CA . HIS A 1 124 ? 14.519 -3.005 -0.806 1.00 95.31 124 HIS A CA 1
ATOM 990 C C . HIS A 1 124 ? 13.683 -4.220 -1.213 1.00 95.31 124 HIS A C 1
ATOM 992 O O . HIS A 1 124 ? 14.212 -5.198 -1.742 1.00 95.31 124 HIS A O 1
ATOM 998 N N . THR A 1 125 ? 12.387 -4.180 -0.926 1.00 96.44 125 THR A N 1
ATOM 999 C CA . THR A 1 125 ? 11.449 -5.249 -1.290 1.00 96.44 125 THR A CA 1
ATOM 1000 C C . THR A 1 125 ? 10.222 -4.633 -1.926 1.00 96.44 125 THR A C 1
ATOM 1002 O O . THR A 1 125 ? 9.773 -3.572 -1.492 1.00 96.44 125 THR A O 1
ATOM 1005 N N . VAL A 1 126 ? 9.728 -5.286 -2.973 1.00 97.56 126 VAL A N 1
ATOM 1006 C CA . VAL A 1 126 ? 8.593 -4.818 -3.772 1.00 97.56 126 VAL A CA 1
ATOM 1007 C C . VAL A 1 126 ? 7.708 -5.993 -4.162 1.00 97.56 126 VAL A C 1
ATOM 1009 O O . VAL A 1 126 ? 8.131 -7.153 -4.128 1.00 97.56 126 VAL A O 1
ATOM 1012 N N . ALA A 1 127 ? 6.480 -5.685 -4.569 1.00 97.62 127 ALA A N 1
ATOM 1013 C CA . ALA A 1 127 ? 5.527 -6.667 -5.055 1.00 97.62 127 ALA A CA 1
ATOM 1014 C C . ALA A 1 127 ? 5.163 -6.408 -6.526 1.00 97.62 127 ALA A C 1
ATOM 1016 O O . ALA A 1 127 ? 5.061 -5.259 -6.965 1.00 97.62 127 ALA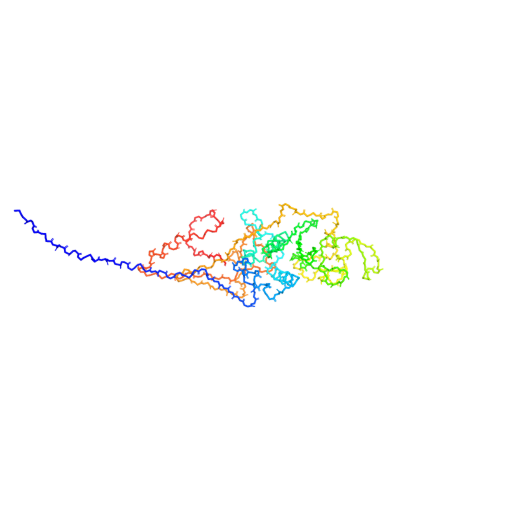 A O 1
ATOM 1017 N N . GLU A 1 128 ? 4.933 -7.485 -7.278 1.00 97.44 128 GLU A N 1
ATOM 1018 C CA . GLU A 1 128 ? 4.327 -7.434 -8.610 1.00 97.44 128 GLU A CA 1
ATOM 1019 C C . GLU A 1 128 ? 3.000 -8.176 -8.656 1.00 97.44 128 GLU A C 1
ATOM 1021 O O . GLU A 1 128 ? 2.784 -9.142 -7.924 1.00 97.44 128 GLU A O 1
ATOM 1026 N N . VAL A 1 129 ? 2.159 -7.773 -9.599 1.00 98.50 129 VAL A N 1
ATOM 1027 C CA . VAL A 1 129 ? 0.873 -8.390 -9.906 1.00 98.50 129 VAL A CA 1
ATOM 1028 C C . VAL A 1 129 ? 0.758 -8.648 -11.405 1.00 98.50 129 VAL A C 1
ATOM 1030 O O . VAL A 1 129 ? 1.250 -7.864 -12.217 1.00 98.50 129 VAL A O 1
ATOM 1033 N N . PHE A 1 130 ? 0.135 -9.766 -11.778 1.00 98.69 130 PHE A N 1
ATOM 1034 C CA . PHE A 1 130 ? -0.056 -10.153 -13.174 1.00 98.69 130 PHE A CA 1
ATOM 1035 C C . PHE A 1 130 ? -1.460 -9.805 -13.669 1.00 98.69 130 PHE A C 1
ATOM 1037 O O . PHE A 1 130 ? -2.448 -10.305 -13.130 1.00 98.69 130 PHE A O 1
ATOM 1044 N N . TYR A 1 131 ? -1.548 -9.012 -14.733 1.00 98.25 131 TYR A N 1
ATOM 1045 C CA . TYR A 1 131 ? -2.781 -8.745 -15.477 1.00 98.25 131 TYR A CA 1
ATOM 1046 C C . TYR A 1 131 ? -2.439 -8.352 -16.919 1.00 98.25 131 TYR A C 1
ATOM 1048 O O . TYR A 1 131 ? -1.293 -8.028 -17.208 1.00 98.25 131 TYR A O 1
ATOM 1056 N N . ASN A 1 132 ? -3.411 -8.416 -17.839 1.00 97.25 132 ASN A N 1
ATOM 1057 C CA . ASN A 1 132 ? -3.210 -8.094 -19.264 1.00 97.25 132 ASN A CA 1
ATOM 1058 C C . ASN A 1 132 ? -1.937 -8.747 -19.853 1.00 97.25 132 ASN A C 1
ATOM 1060 O O . ASN A 1 132 ? -1.128 -8.094 -20.514 1.00 97.25 132 ASN A O 1
ATOM 1064 N N . ASP A 1 133 ? -1.756 -10.034 -19.540 1.00 97.62 133 ASP A N 1
ATOM 1065 C CA . ASP A 1 133 ? -0.651 -10.890 -19.984 1.00 97.62 133 ASP A CA 1
ATOM 1066 C C . ASP A 1 133 ? 0.768 -10.416 -19.612 1.00 97.62 133 ASP A C 1
ATOM 1068 O O . ASP A 1 133 ? 1.745 -10.794 -20.264 1.00 97.62 133 ASP A O 1
ATOM 1072 N N . ARG A 1 134 ? 0.922 -9.621 -18.541 1.00 98.00 134 ARG A N 1
ATOM 1073 C CA . ARG A 1 134 ? 2.239 -9.157 -18.076 1.00 98.00 134 ARG A CA 1
ATOM 1074 C C . ARG A 1 134 ? 2.310 -8.863 -16.575 1.00 98.00 134 ARG A C 1
ATOM 1076 O O . ARG A 1 134 ? 1.299 -8.761 -15.887 1.00 98.00 134 ARG A O 1
ATOM 1083 N N . TRP A 1 135 ? 3.539 -8.747 -16.073 1.00 98.50 135 TRP A N 1
ATOM 1084 C CA . TRP A 1 135 ? 3.827 -8.363 -14.690 1.00 98.50 135 TRP A CA 1
ATOM 1085 C C . TRP A 1 135 ? 3.933 -6.845 -14.547 1.00 98.50 135 TRP A C 1
ATOM 1087 O O . TRP A 1 135 ? 4.482 -6.170 -15.417 1.00 98.50 135 TRP A O 1
ATOM 1097 N N . HIS A 1 136 ? 3.418 -6.333 -13.433 1.00 98.62 136 HIS A N 1
ATOM 1098 C CA . HIS A 1 136 ? 3.388 -4.915 -13.098 1.00 98.62 136 HIS A CA 1
ATOM 1099 C C . HIS A 1 136 ? 3.799 -4.714 -11.642 1.00 98.62 136 HIS A C 1
ATOM 1101 O O . HIS A 1 136 ? 3.216 -5.333 -10.751 1.00 98.62 136 HIS A O 1
ATOM 1107 N N . MET A 1 137 ? 4.774 -3.844 -11.388 1.00 98.25 137 MET A N 1
ATOM 1108 C CA . MET A 1 137 ? 5.245 -3.536 -10.041 1.00 98.25 137 MET A CA 1
ATOM 1109 C C . MET A 1 137 ? 4.491 -2.340 -9.448 1.00 98.25 137 MET A C 1
ATOM 1111 O O . MET A 1 137 ? 4.362 -1.299 -10.094 1.00 98.25 137 MET A O 1
ATOM 1115 N N . TYR A 1 138 ? 4.067 -2.458 -8.187 1.00 97.62 138 TYR A N 1
ATOM 1116 C CA . TYR A 1 138 ? 3.544 -1.339 -7.394 1.00 97.62 138 TYR A CA 1
ATOM 1117 C C . TYR A 1 138 ? 4.329 -1.227 -6.082 1.00 97.62 138 TYR A C 1
ATOM 1119 O O . TYR A 1 138 ? 4.248 -2.112 -5.229 1.00 97.62 138 TYR A O 1
ATOM 1127 N N . ASP A 1 139 ? 5.089 -0.139 -5.912 1.00 96.56 139 ASP A N 1
ATOM 1128 C CA . ASP A 1 139 ? 5.909 0.084 -4.724 1.00 96.56 139 ASP A CA 1
ATOM 1129 C C . ASP A 1 139 ? 5.189 1.057 -3.803 1.00 96.56 139 ASP A C 1
ATOM 1131 O O . ASP A 1 139 ? 5.344 2.279 -3.868 1.00 96.56 139 ASP A O 1
ATOM 1135 N N . ASN A 1 140 ? 4.391 0.486 -2.911 1.00 96.00 140 ASN A N 1
ATOM 1136 C CA . ASN A 1 140 ? 3.713 1.242 -1.878 1.00 96.00 140 ASN A CA 1
ATOM 1137 C C . ASN A 1 140 ? 4.643 1.725 -0.770 1.00 96.00 140 ASN A C 1
ATOM 1139 O O . ASN A 1 140 ? 4.185 2.553 -0.005 1.00 96.00 140 ASN A O 1
ATOM 1143 N N . SER A 1 141 ? 5.895 1.264 -0.670 1.00 94.69 141 SER A N 1
ATOM 1144 C CA . SER A 1 141 ? 6.850 1.638 0.380 1.00 94.69 141 SER A CA 1
ATOM 1145 C C . SER A 1 141 ? 7.585 2.945 0.086 1.00 94.69 141 SER A C 1
ATOM 1147 O O . SER A 1 141 ? 7.782 3.771 0.981 1.00 94.69 141 SER A O 1
ATOM 1149 N N . LEU A 1 142 ? 7.950 3.177 -1.169 1.00 94.19 142 LEU A N 1
ATOM 1150 C CA . LEU A 1 142 ? 8.516 4.453 -1.615 1.00 94.19 142 LEU A CA 1
ATOM 1151 C C . LEU A 1 142 ? 7.529 5.265 -2.444 1.00 94.19 142 LEU A C 1
ATOM 1153 O O . LEU A 1 142 ? 7.856 6.351 -2.918 1.00 94.19 142 LEU A O 1
ATOM 1157 N N . SER A 1 143 ? 6.312 4.745 -2.611 1.00 93.69 143 SER A N 1
ATOM 1158 C CA . SER A 1 143 ? 5.296 5.344 -3.475 1.00 93.69 143 SER A CA 1
ATOM 1159 C C . SER A 1 143 ? 5.846 5.532 -4.896 1.00 93.69 143 SER A C 1
ATOM 1161 O O . SER A 1 143 ? 5.608 6.553 -5.543 1.00 93.69 143 SER A O 1
ATOM 1163 N N . ALA A 1 144 ? 6.653 4.573 -5.352 1.00 94.19 144 ALA A N 1
ATOM 1164 C CA . ALA A 1 144 ? 7.323 4.608 -6.638 1.00 94.19 144 ALA A CA 1
ATOM 1165 C C . ALA A 1 144 ? 6.514 3.804 -7.657 1.00 94.19 144 ALA A C 1
ATOM 1167 O O . ALA A 1 144 ? 6.165 2.643 -7.445 1.00 94.19 144 ALA A O 1
ATOM 1168 N N . LEU A 1 145 ? 6.195 4.444 -8.779 1.00 95.19 145 LEU A N 1
ATOM 1169 C CA . LEU A 1 145 ? 5.565 3.796 -9.921 1.00 95.19 145 LEU A CA 1
ATOM 1170 C C . LEU A 1 145 ? 6.426 4.039 -11.144 1.00 95.19 145 LEU A C 1
ATOM 1172 O O . LEU A 1 145 ? 6.858 5.165 -11.390 1.00 95.19 145 LEU A O 1
ATOM 1176 N N . TYR A 1 146 ? 6.639 2.984 -11.914 1.00 96.88 146 TYR A N 1
ATOM 1177 C CA . TYR A 1 146 ? 7.450 3.024 -13.118 1.00 96.88 146 TYR A CA 1
ATOM 1178 C C . TYR A 1 146 ? 6.591 2.665 -14.309 1.00 96.88 146 TYR A C 1
ATOM 1180 O O . TYR A 1 146 ? 5.773 1.750 -14.230 1.00 96.88 146 TYR A O 1
ATOM 1188 N N . THR A 1 147 ? 6.794 3.367 -15.414 1.00 97.94 147 THR A N 1
ATOM 1189 C CA . THR A 1 147 ? 6.158 3.035 -16.689 1.00 97.94 147 THR A CA 1
ATOM 1190 C C . THR A 1 147 ? 7.179 2.481 -17.672 1.00 97.94 147 THR A C 1
ATOM 1192 O O . THR A 1 147 ? 8.379 2.719 -17.546 1.00 97.94 147 THR A O 1
ATOM 1195 N N . LEU A 1 148 ? 6.717 1.724 -18.663 1.00 97.88 148 LEU A N 1
ATOM 1196 C CA . LEU A 1 148 ? 7.510 1.454 -19.856 1.00 97.88 148 LEU A CA 1
ATOM 1197 C C . LEU A 1 148 ? 7.786 2.771 -20.603 1.00 97.88 148 LEU A C 1
ATOM 1199 O O . LEU A 1 148 ? 7.213 3.819 -20.299 1.00 97.88 148 LEU A O 1
ATOM 1203 N N . CYS A 1 149 ? 8.616 2.717 -21.647 1.00 96.62 149 CYS A N 1
ATOM 1204 C CA . CYS A 1 149 ? 8.926 3.899 -22.459 1.00 96.62 149 CYS A CA 1
ATOM 1205 C C . CYS A 1 149 ? 7.693 4.534 -23.139 1.00 96.62 149 CYS A C 1
ATOM 1207 O O . CYS A 1 149 ? 7.783 5.653 -23.633 1.00 96.62 149 CYS A O 1
ATOM 1209 N N . ASP A 1 150 ? 6.547 3.844 -23.154 1.00 95.75 150 ASP A N 1
ATOM 1210 C CA . ASP A 1 150 ? 5.264 4.379 -23.620 1.00 95.75 150 ASP A CA 1
ATOM 1211 C C . ASP A 1 150 ? 4.629 5.407 -22.661 1.00 95.75 150 ASP A C 1
ATOM 1213 O O . ASP A 1 150 ? 3.640 6.048 -23.024 1.00 95.75 150 ASP A O 1
ATOM 1217 N N . GLY A 1 151 ? 5.173 5.557 -21.446 1.00 94.81 151 GLY A N 1
ATOM 1218 C CA . GLY A 1 151 ? 4.692 6.481 -20.419 1.00 94.81 151 GLY A CA 1
ATOM 1219 C C . GLY A 1 151 ? 3.321 6.126 -19.836 1.00 94.81 151 GLY A C 1
ATOM 1220 O O . GLY A 1 151 ? 2.711 6.965 -19.176 1.00 94.81 151 GLY A O 1
ATOM 1221 N N . LYS A 1 152 ? 2.800 4.922 -20.106 1.00 94.75 152 LYS A N 1
ATOM 1222 C CA . LYS A 1 152 ? 1.426 4.519 -19.758 1.00 94.75 152 LYS A CA 1
ATOM 1223 C C . LYS A 1 152 ? 1.367 3.171 -19.060 1.00 94.75 152 LYS A C 1
ATOM 1225 O O . LYS A 1 152 ? 0.661 3.026 -18.066 1.00 94.75 152 LYS A O 1
ATOM 1230 N N . THR A 1 153 ? 2.082 2.180 -19.576 1.00 96.88 153 THR A N 1
ATOM 1231 C CA . THR A 1 153 ? 2.030 0.815 -19.054 1.00 96.88 153 THR A CA 1
ATOM 1232 C C . THR A 1 153 ? 2.923 0.717 -17.830 1.00 96.88 153 THR A C 1
ATOM 1234 O O . THR A 1 153 ? 4.115 0.989 -17.939 1.00 96.88 153 THR A O 1
ATOM 1237 N N . ILE A 1 154 ? 2.387 0.304 -16.678 1.00 98.00 154 ILE A N 1
ATOM 1238 C CA . ILE A 1 154 ? 3.209 0.059 -15.483 1.00 98.00 154 ILE A CA 1
ATOM 1239 C C . ILE A 1 154 ? 4.241 -1.036 -15.787 1.00 98.00 154 ILE A C 1
ATOM 1241 O O . ILE A 1 154 ? 3.891 -2.080 -16.332 1.00 98.00 154 ILE A O 1
ATOM 1245 N N . ALA A 1 155 ? 5.505 -0.795 -15.459 1.00 98.31 155 ALA A N 1
ATOM 1246 C CA . ALA A 1 155 ? 6.596 -1.727 -15.710 1.00 98.31 155 ALA A CA 1
ATOM 1247 C C . ALA A 1 155 ? 6.659 -2.829 -14.638 1.00 98.31 155 ALA A C 1
ATOM 1249 O O . ALA A 1 155 ? 6.341 -2.591 -13.470 1.00 98.31 155 ALA A O 1
ATOM 1250 N N . GLY A 1 156 ? 7.099 -4.026 -15.027 1.00 98.31 156 GLY A N 1
ATOM 1251 C CA . GLY A 1 156 ? 7.521 -5.062 -14.081 1.00 98.31 156 GLY A CA 1
ATOM 1252 C C . GLY A 1 156 ? 8.940 -4.815 -13.549 1.00 98.31 156 GLY A C 1
ATOM 1253 O O . GLY A 1 156 ? 9.708 -4.049 -14.126 1.00 98.31 156 GLY A O 1
ATOM 1254 N N . VAL A 1 157 ? 9.325 -5.496 -12.473 1.00 98.00 157 VAL A N 1
ATOM 1255 C CA . VAL A 1 157 ? 10.638 -5.406 -11.806 1.00 98.00 157 VAL A CA 1
ATOM 1256 C C . VAL A 1 157 ? 11.788 -5.663 -12.780 1.00 98.00 157 VAL A C 1
ATOM 1258 O O . VAL A 1 157 ? 12.761 -4.908 -12.813 1.00 98.00 157 VAL A O 1
ATOM 1261 N N . GLU A 1 158 ? 11.671 -6.697 -13.611 1.00 97.00 158 GLU A N 1
ATOM 1262 C CA . GLU A 1 158 ? 12.700 -7.039 -14.599 1.00 97.00 158 GLU A CA 1
ATOM 1263 C C . GLU A 1 158 ? 12.809 -5.972 -15.700 1.00 97.00 158 GLU A C 1
ATOM 1265 O O . GLU A 1 158 ? 13.913 -5.625 -16.124 1.00 97.00 158 GLU A O 1
ATOM 1270 N N . ASP A 1 159 ? 11.677 -5.396 -16.124 1.00 97.62 159 ASP A N 1
ATOM 1271 C CA . ASP A 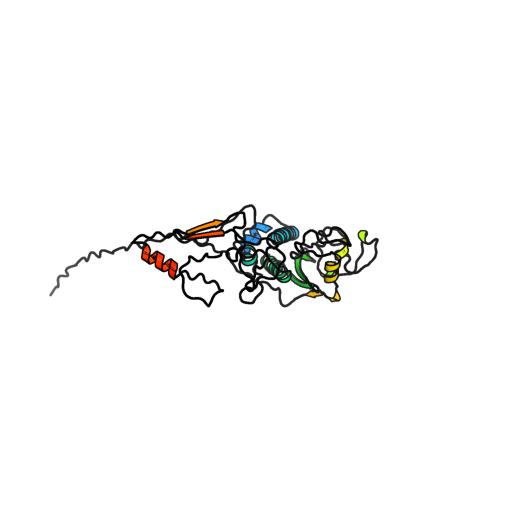1 159 ? 11.660 -4.282 -17.075 1.00 97.62 159 ASP A CA 1
ATOM 1272 C C . ASP A 1 159 ? 12.329 -3.036 -16.489 1.00 97.62 159 ASP A C 1
ATOM 1274 O O . ASP A 1 159 ? 13.067 -2.348 -17.191 1.00 97.62 159 ASP A O 1
ATOM 1278 N N . ILE A 1 160 ? 12.111 -2.760 -15.202 1.00 97.62 160 ILE A N 1
ATOM 1279 C CA . ILE A 1 160 ? 12.691 -1.600 -14.522 1.00 97.62 160 ILE A CA 1
ATOM 1280 C C . ILE A 1 160 ? 14.223 -1.682 -14.501 1.00 97.62 160 ILE A C 1
ATOM 1282 O O . ILE A 1 160 ? 14.886 -0.666 -14.716 1.00 97.62 160 ILE A O 1
ATOM 1286 N N . GLY A 1 161 ? 14.776 -2.878 -14.273 1.00 95.50 161 GLY A N 1
ATOM 1287 C CA . GLY A 1 161 ? 16.215 -3.112 -14.128 1.00 95.50 161 GLY A CA 1
ATOM 1288 C C . GLY A 1 161 ? 17.002 -3.326 -15.422 1.00 95.50 161 GLY A C 1
ATOM 1289 O O . GLY A 1 161 ? 18.207 -3.049 -15.472 1.00 95.50 161 GLY A O 1
ATOM 1290 N N . LYS A 1 162 ? 16.357 -3.825 -16.483 1.00 95.12 162 LYS A N 1
ATOM 1291 C CA . LYS A 1 162 ? 17.050 -4.177 -17.732 1.00 95.12 162 LYS A CA 1
ATOM 1292 C C . LYS A 1 162 ? 17.632 -2.957 -18.451 1.00 95.12 162 LYS A C 1
ATOM 1294 O O . LYS A 1 162 ? 17.227 -1.810 -18.247 1.00 95.12 162 LYS A O 1
ATOM 1299 N N . ALA A 1 163 ? 18.599 -3.217 -19.328 1.00 96.56 163 ALA A N 1
ATOM 1300 C CA . ALA A 1 163 ? 19.118 -2.185 -20.211 1.00 96.56 163 ALA A CA 1
ATOM 1301 C C . ALA A 1 163 ? 18.061 -1.753 -21.236 1.00 96.56 163 ALA A C 1
ATOM 1303 O O . ALA A 1 163 ? 17.327 -2.583 -21.773 1.00 96.56 163 ALA A O 1
ATOM 1304 N N . GLY A 1 164 ? 18.003 -0.457 -21.523 1.00 96.44 164 GLY A N 1
ATOM 1305 C CA . GLY A 1 164 ? 17.057 0.104 -22.481 1.00 96.44 164 GLY A CA 1
ATOM 1306 C C . GLY A 1 164 ? 17.460 1.495 -22.944 1.00 96.44 164 GLY A C 1
ATOM 1307 O O . GLY A 1 164 ? 18.444 2.060 -22.464 1.00 96.44 164 GLY A O 1
ATOM 1308 N N . SER A 1 165 ? 16.703 2.029 -23.895 1.00 97.00 165 SER A N 1
ATOM 1309 C CA . SER A 1 165 ? 16.845 3.396 -24.387 1.00 97.00 165 SER A CA 1
ATOM 1310 C C . SER A 1 165 ? 15.513 3.936 -24.901 1.00 97.00 165 SER A C 1
ATOM 1312 O O . SER A 1 165 ? 14.617 3.176 -25.278 1.00 97.00 165 SER A O 1
ATOM 1314 N N . CYS A 1 166 ? 15.399 5.261 -24.934 1.00 95.12 166 CYS A N 1
ATOM 1315 C CA . CYS A 1 166 ? 14.329 5.984 -25.611 1.00 95.12 166 CYS A CA 1
ATOM 1316 C C . CYS A 1 166 ? 14.805 7.409 -25.940 1.00 95.12 166 CYS A C 1
ATOM 1318 O O . CYS A 1 166 ? 15.981 7.745 -25.762 1.00 95.12 166 CYS A O 1
ATOM 1320 N N . GLU A 1 167 ? 13.899 8.264 -26.408 1.00 94.94 167 GLU A N 1
ATOM 1321 C CA . GLU A 1 167 ? 14.184 9.678 -26.670 1.00 94.94 167 GLU A CA 1
ATOM 1322 C C . GLU A 1 167 ? 14.745 10.409 -25.433 1.00 94.94 167 GLU A C 1
ATOM 1324 O O . GLU A 1 167 ? 15.676 11.202 -25.561 1.00 94.94 167 GLU A O 1
ATOM 1329 N N . LEU A 1 168 ? 14.283 10.068 -24.221 1.00 92.00 168 LEU A N 1
ATOM 1330 C CA . LEU A 1 168 ? 14.735 10.696 -22.969 1.00 92.00 168 LEU A CA 1
ATOM 1331 C C . LEU A 1 168 ? 16.209 10.413 -22.632 1.00 92.00 168 LEU A C 1
ATOM 1333 O O . LEU A 1 168 ? 16.847 11.222 -21.953 1.00 92.00 168 LEU A O 1
ATOM 1337 N N . SER A 1 169 ? 16.773 9.298 -23.115 1.00 93.62 169 SER A N 1
ATOM 1338 C CA . SER A 1 169 ? 18.216 9.020 -23.024 1.00 93.62 169 SER A CA 1
ATOM 1339 C C . SER A 1 169 ? 18.993 9.435 -24.279 1.00 93.62 169 SER A C 1
ATOM 1341 O O . SER A 1 169 ? 20.182 9.133 -24.389 1.00 93.62 169 SER A O 1
ATOM 1343 N N . GLY A 1 170 ? 18.352 10.101 -25.247 1.00 94.62 170 GLY A N 1
ATOM 1344 C CA . GLY A 1 170 ? 18.952 10.400 -26.550 1.00 94.62 170 GLY A CA 1
ATOM 1345 C C . GLY A 1 170 ? 19.318 9.135 -27.333 1.00 94.62 170 GLY A C 1
ATOM 1346 O O . GLY A 1 170 ? 20.321 9.114 -28.041 1.00 94.62 170 GLY A O 1
ATOM 1347 N N . GLY A 1 171 ? 18.570 8.043 -27.137 1.00 94.38 171 GLY A N 1
ATOM 1348 C CA . GLY A 1 171 ? 18.846 6.739 -27.744 1.00 94.38 171 GLY A CA 1
ATOM 1349 C C . GLY A 1 171 ? 19.991 5.956 -27.094 1.00 94.38 171 GLY A C 1
ATOM 1350 O O . GLY A 1 171 ? 20.254 4.821 -27.497 1.00 94.38 171 GLY A O 1
ATOM 1351 N N . LYS A 1 172 ? 20.654 6.498 -26.063 1.00 95.50 172 LYS A N 1
ATOM 1352 C CA . LYS A 1 172 ? 21.710 5.785 -25.339 1.00 95.50 172 LYS A CA 1
ATOM 1353 C C . LYS A 1 172 ? 21.123 4.590 -24.591 1.00 95.50 172 LYS A C 1
ATOM 1355 O O . LYS A 1 172 ? 20.228 4.759 -23.762 1.00 95.50 172 LYS A O 1
ATOM 1360 N N . VAL A 1 173 ? 21.660 3.404 -24.874 1.00 97.12 173 VAL A N 1
ATOM 1361 C CA . VAL A 1 173 ? 21.339 2.171 -24.146 1.00 97.12 173 VAL A CA 1
ATOM 1362 C C . VAL A 1 173 ? 22.093 2.155 -22.824 1.00 97.12 173 VAL A C 1
ATOM 1364 O O . VAL A 1 173 ? 23.319 2.273 -22.795 1.00 97.12 173 VAL A O 1
ATOM 1367 N N . GLU A 1 174 ? 21.362 2.010 -21.725 1.00 94.25 174 GLU A N 1
ATOM 1368 C CA . GLU A 1 174 ? 21.931 1.963 -20.380 1.00 94.25 174 GLU A CA 1
ATOM 1369 C C . GLU A 1 174 ? 21.117 1.059 -19.443 1.00 94.25 174 GLU A C 1
ATOM 1371 O O . GLU A 1 174 ? 19.914 0.897 -19.656 1.00 94.25 174 GLU A O 1
ATOM 1376 N N . PRO A 1 175 ? 21.746 0.449 -18.418 1.00 93.00 175 PRO A N 1
ATOM 1377 C CA . PRO A 1 175 ? 21.040 -0.339 -17.408 1.00 93.00 175 PRO A CA 1
ATOM 1378 C C . PRO A 1 175 ? 20.038 0.509 -16.619 1.00 93.00 175 PRO A C 1
ATOM 1380 O O . PRO A 1 175 ? 20.259 1.706 -16.408 1.00 93.00 175 PRO A O 1
ATOM 1383 N N . GLY A 1 176 ? 18.954 -0.135 -16.174 1.00 93.38 176 GLY A N 1
ATOM 1384 C CA . GLY A 1 176 ? 17.857 0.465 -15.413 1.00 93.38 176 GLY A CA 1
ATOM 1385 C C . GLY A 1 176 ? 17.292 1.742 -16.032 1.00 93.38 176 GLY A C 1
ATOM 1386 O O . GLY A 1 176 ? 16.994 2.707 -15.327 1.00 93.38 176 GLY A O 1
ATOM 1387 N N . HIS A 1 177 ? 17.183 1.767 -17.363 1.00 95.50 177 HIS A N 1
ATOM 1388 C CA . HIS A 1 177 ? 16.696 2.927 -18.106 1.00 95.50 177 HIS A CA 1
ATOM 1389 C C . HIS A 1 177 ? 15.305 3.367 -17.619 1.00 95.50 177 HIS A C 1
ATOM 1391 O O . HIS A 1 177 ? 15.079 4.546 -17.354 1.00 95.50 177 HIS A O 1
ATOM 1397 N N . ILE A 1 178 ? 14.394 2.415 -17.405 1.00 97.00 178 ILE A N 1
ATOM 1398 C CA . ILE A 1 178 ? 13.059 2.705 -16.872 1.00 97.00 178 ILE A CA 1
ATOM 1399 C C . ILE A 1 178 ? 13.141 3.335 -15.476 1.00 97.00 178 ILE A C 1
ATOM 1401 O O . ILE A 1 178 ? 12.483 4.345 -15.234 1.00 97.00 178 ILE A O 1
ATOM 1405 N N . ALA A 1 179 ? 13.987 2.812 -14.583 1.00 95.38 179 ALA A N 1
ATOM 1406 C CA . ALA A 1 179 ? 14.136 3.376 -13.244 1.00 95.38 179 ALA A CA 1
ATOM 1407 C C . ALA A 1 179 ? 14.563 4.855 -13.274 1.00 95.38 179 ALA A C 1
ATOM 1409 O O . ALA A 1 179 ? 14.027 5.660 -12.520 1.00 95.38 179 ALA A O 1
ATOM 1410 N N . LYS A 1 180 ? 15.489 5.229 -14.168 1.00 94.06 180 LYS A N 1
ATOM 1411 C CA . LYS A 1 180 ? 16.034 6.597 -14.249 1.00 94.06 180 LYS A CA 1
ATOM 1412 C C . LYS A 1 180 ? 15.112 7.609 -14.926 1.00 94.06 180 LYS A C 1
ATOM 1414 O O . LYS A 1 180 ? 15.157 8.788 -14.580 1.00 94.06 180 LYS A O 1
ATOM 1419 N N . TYR A 1 181 ? 14.349 7.180 -15.929 1.00 95.12 181 TYR A N 1
ATOM 1420 C CA . TYR A 1 181 ? 13.636 8.097 -16.829 1.00 95.12 181 TYR A CA 1
ATOM 1421 C C . TYR A 1 181 ? 12.115 8.000 -16.745 1.00 95.12 181 TYR A C 1
ATOM 1423 O O . TYR A 1 181 ? 11.434 8.939 -17.143 1.00 95.12 181 TYR A O 1
ATOM 1431 N N . HIS A 1 182 ? 11.580 6.898 -16.220 1.00 96.25 182 HIS A N 1
ATOM 1432 C CA . HIS A 1 182 ? 10.151 6.590 -16.275 1.00 96.25 182 HIS A CA 1
ATOM 1433 C C . HIS A 1 182 ? 9.526 6.339 -14.895 1.00 96.25 182 HIS A C 1
ATOM 1435 O O . HIS A 1 182 ? 8.456 5.736 -14.800 1.00 96.25 182 HIS A O 1
ATOM 1441 N N . CYS A 1 183 ? 10.166 6.828 -13.826 1.00 95.62 183 CYS A N 1
ATOM 1442 C CA . CYS A 1 183 ? 9.574 6.895 -12.493 1.00 95.62 183 CYS A CA 1
ATOM 1443 C C . CYS A 1 183 ? 8.602 8.082 -12.401 1.00 95.62 183 CYS A C 1
ATOM 1445 O O . CYS A 1 183 ? 9.021 9.236 -12.465 1.00 95.62 183 CYS A O 1
ATOM 1447 N N . LEU A 1 184 ? 7.309 7.807 -12.218 1.00 93.50 184 LEU A N 1
ATOM 1448 C CA . LEU A 1 184 ? 6.250 8.823 -12.179 1.00 93.50 184 LEU A CA 1
ATOM 1449 C C . LEU A 1 184 ? 6.346 9.758 -10.969 1.00 93.50 184 LEU A C 1
ATOM 1451 O O . LEU A 1 184 ? 5.795 10.855 -10.993 1.00 93.50 184 LEU A O 1
ATOM 1455 N N . THR A 1 185 ? 7.017 9.320 -9.906 1.00 91.94 185 THR A N 1
ATOM 1456 C CA . THR A 1 185 ? 7.170 10.086 -8.665 1.00 91.94 185 THR A CA 1
ATOM 1457 C C . THR A 1 185 ? 8.566 10.673 -8.495 1.00 91.94 185 THR A C 1
ATOM 1459 O O . THR A 1 185 ? 8.890 11.168 -7.419 1.00 91.94 185 THR A O 1
ATOM 1462 N N . ALA A 1 186 ? 9.387 10.673 -9.547 1.00 93.44 186 ALA A N 1
ATOM 1463 C CA . ALA A 1 186 ? 10.647 11.403 -9.572 1.00 93.44 186 ALA A CA 1
ATOM 1464 C C . ALA A 1 186 ? 10.477 12.784 -10.220 1.00 93.44 186 ALA A C 1
ATOM 1466 O O . ALA A 1 186 ? 9.780 12.941 -11.219 1.00 93.44 186 ALA A O 1
ATOM 1467 N N . THR A 1 187 ? 11.173 13.792 -9.693 1.00 90.25 187 THR A N 1
ATOM 1468 C CA . THR A 1 187 ? 11.233 15.139 -10.295 1.00 90.25 187 THR A CA 1
ATOM 1469 C C . THR A 1 187 ? 12.286 15.279 -11.397 1.00 90.25 187 THR A C 1
ATOM 1471 O O . THR A 1 187 ? 12.348 16.312 -12.061 1.00 90.25 187 THR A O 1
ATOM 1474 N N . GLY A 1 188 ? 13.114 14.257 -11.620 1.00 88.69 188 GLY A N 1
ATOM 1475 C CA . GLY A 1 188 ? 14.077 14.177 -12.713 1.00 88.69 188 GLY A CA 1
ATOM 1476 C C . GLY A 1 188 ? 15.112 13.065 -12.512 1.00 88.69 188 GLY A C 1
ATOM 1477 O O . GLY A 1 188 ? 15.180 12.427 -11.468 1.00 88.69 188 GLY A O 1
ATOM 1478 N N . LYS A 1 189 ? 15.987 12.861 -13.504 1.00 84.12 189 LYS A N 1
ATOM 1479 C CA . LYS A 1 189 ? 16.960 11.746 -13.510 1.00 84.12 189 LYS A CA 1
ATOM 1480 C C . LYS A 1 189 ? 17.960 11.724 -12.339 1.00 84.12 189 LYS A C 1
ATOM 1482 O 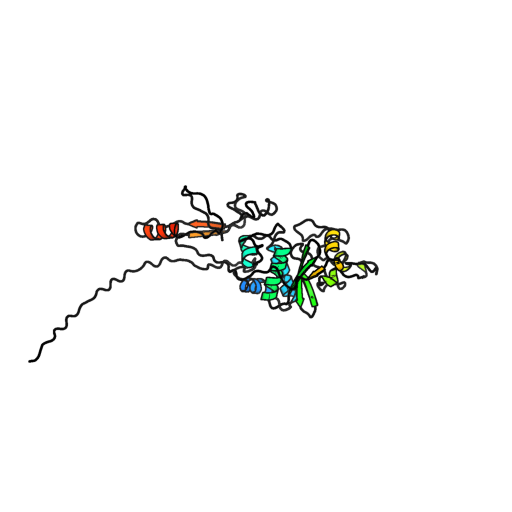O . LYS A 1 189 ? 18.505 10.676 -12.025 1.00 84.12 189 LYS A O 1
ATOM 1487 N N . ASN A 1 190 ? 18.221 12.880 -11.726 1.00 87.44 190 ASN A N 1
ATOM 1488 C CA . ASN A 1 190 ? 19.171 13.060 -10.619 1.00 87.44 190 ASN A CA 1
ATOM 1489 C C . ASN A 1 190 ? 18.465 13.643 -9.380 1.00 87.44 190 ASN A C 1
ATOM 1491 O O . ASN A 1 190 ? 19.035 14.479 -8.680 1.00 87.44 190 ASN A O 1
ATOM 1495 N N . SER A 1 191 ? 17.192 13.300 -9.174 1.00 88.62 191 SER A N 1
ATOM 1496 C CA . SER A 1 191 ? 16.345 13.913 -8.149 1.00 88.62 191 SER A CA 1
ATOM 1497 C C . SER A 1 191 ? 15.993 12.960 -7.005 1.00 88.62 191 SER A C 1
ATOM 1499 O O . SER A 1 191 ? 16.562 11.878 -6.870 1.00 88.62 191 SER A O 1
ATOM 1501 N N . PHE A 1 192 ? 15.029 13.372 -6.181 1.00 91.25 192 PHE A N 1
ATOM 1502 C CA . PHE A 1 192 ? 14.395 12.557 -5.148 1.00 91.25 192 PHE A CA 1
ATOM 1503 C C . PHE A 1 192 ? 13.018 12.062 -5.595 1.00 91.25 192 PHE A C 1
ATOM 1505 O O . PHE A 1 192 ? 12.453 12.586 -6.562 1.00 91.25 192 PHE A O 1
ATOM 1512 N N . LEU A 1 193 ? 12.496 11.073 -4.870 1.00 91.88 193 LEU A N 1
ATOM 1513 C CA . LEU A 1 193 ? 11.113 10.615 -4.981 1.00 91.88 193 LEU A CA 1
ATOM 1514 C C . LEU A 1 193 ? 10.192 11.545 -4.176 1.00 91.88 193 LEU A C 1
ATOM 1516 O O . LEU A 1 193 ? 10.399 11.736 -2.980 1.00 91.88 193 LEU A O 1
ATOM 1520 N N . THR A 1 194 ? 9.165 12.121 -4.803 1.00 88.56 194 THR A N 1
ATOM 1521 C CA . THR A 1 194 ? 8.259 13.100 -4.171 1.00 88.56 194 THR A CA 1
ATOM 1522 C C . THR A 1 194 ? 7.038 12.487 -3.494 1.00 88.56 194 THR A C 1
ATOM 1524 O O . THR A 1 194 ? 6.296 13.201 -2.828 1.00 88.56 194 THR A O 1
ATOM 1527 N N . GLY A 1 195 ? 6.805 11.184 -3.669 1.00 78.69 195 GLY A N 1
ATOM 1528 C CA . GLY A 1 195 ? 5.705 10.455 -3.025 1.00 78.69 195 GLY A CA 1
ATOM 1529 C C . GLY A 1 195 ? 6.120 9.665 -1.782 1.00 78.69 195 GLY A C 1
ATOM 1530 O O . GLY A 1 195 ? 5.259 9.166 -1.057 1.00 78.69 195 GLY A O 1
ATOM 1531 N N . ALA A 1 196 ? 7.420 9.502 -1.540 1.00 84.00 196 ALA A N 1
ATOM 1532 C CA . ALA A 1 196 ? 7.919 8.752 -0.398 1.00 84.00 196 ALA A CA 1
ATOM 1533 C C . ALA A 1 196 ? 7.859 9.619 0.865 1.00 84.00 196 ALA A C 1
ATOM 1535 O O . ALA A 1 196 ? 8.311 10.761 0.877 1.00 84.00 196 ALA A O 1
ATOM 1536 N N . ASP A 1 197 ? 7.367 9.059 1.965 1.00 87.25 197 ASP A N 1
ATOM 1537 C CA . ASP A 1 197 ? 7.509 9.654 3.296 1.00 87.25 197 ASP A CA 1
ATOM 1538 C C . ASP A 1 197 ? 8.861 9.310 3.943 1.00 87.25 197 ASP A C 1
ATOM 1540 O O . ASP A 1 197 ? 9.136 9.700 5.075 1.00 87.25 197 ASP A O 1
ATOM 1544 N N . THR A 1 198 ? 9.746 8.625 3.217 1.00 84.81 198 THR A N 1
ATOM 1545 C CA . THR A 1 198 ? 11.167 8.467 3.526 1.00 84.81 198 THR A CA 1
ATOM 1546 C C . THR A 1 198 ? 12.006 9.140 2.447 1.00 84.81 198 THR A C 1
ATOM 1548 O O . THR A 1 198 ? 11.721 9.014 1.258 1.00 84.81 198 THR A O 1
ATOM 1551 N N . MET A 1 199 ? 13.038 9.880 2.848 1.00 85.69 199 MET A N 1
ATOM 1552 C CA . MET A 1 199 ? 13.899 10.568 1.891 1.00 85.69 199 MET A CA 1
ATOM 1553 C C . MET A 1 199 ? 14.746 9.537 1.144 1.00 85.69 199 MET A C 1
ATOM 1555 O O . MET A 1 199 ? 15.538 8.828 1.761 1.00 85.69 199 MET A O 1
ATOM 1559 N N . ARG A 1 200 ? 14.573 9.462 -0.178 1.00 89.62 200 ARG A N 1
ATOM 1560 C CA . ARG A 1 200 ? 15.338 8.571 -1.051 1.00 89.62 200 ARG A CA 1
ATOM 1561 C C . ARG A 1 200 ? 15.565 9.223 -2.406 1.00 89.62 200 ARG A C 1
ATOM 1563 O O . ARG A 1 200 ? 14.635 9.778 -3.000 1.00 89.62 200 ARG A O 1
ATOM 1570 N N . SER A 1 201 ? 16.808 9.200 -2.872 1.00 92.44 201 SER A N 1
ATOM 1571 C CA . SER A 1 201 ? 17.139 9.663 -4.218 1.00 92.44 201 SER A CA 1
ATOM 1572 C C . SER A 1 201 ? 16.731 8.629 -5.267 1.00 92.44 201 SER A C 1
ATOM 1574 O O . SER A 1 201 ? 16.680 7.427 -4.999 1.00 92.44 201 SER A O 1
ATOM 1576 N N . LEU A 1 202 ? 16.477 9.093 -6.489 1.00 91.88 202 LEU A N 1
ATOM 1577 C CA . LEU A 1 202 ? 16.218 8.205 -7.616 1.00 91.88 202 LEU A CA 1
ATOM 1578 C C . LEU A 1 202 ? 17.433 7.326 -7.928 1.00 91.88 202 LEU A C 1
ATOM 1580 O O . LEU A 1 202 ? 17.264 6.185 -8.336 1.00 91.88 202 LEU A O 1
ATOM 1584 N N . ASP A 1 203 ? 18.650 7.830 -7.715 1.00 91.88 203 ASP A N 1
ATOM 1585 C CA . ASP A 1 203 ? 19.876 7.063 -7.943 1.00 91.88 203 ASP A CA 1
ATOM 1586 C C . ASP A 1 203 ? 20.028 5.905 -6.943 1.00 91.88 203 ASP A C 1
ATOM 1588 O O . ASP A 1 203 ? 20.387 4.794 -7.333 1.00 91.88 203 ASP A O 1
ATOM 1592 N N . GLU A 1 204 ? 19.699 6.125 -5.665 1.00 91.81 204 GLU A N 1
ATOM 1593 C CA . GLU A 1 204 ? 19.645 5.046 -4.670 1.00 91.81 204 GLU A CA 1
ATOM 1594 C C . GLU A 1 204 ? 18.612 3.986 -5.038 1.00 91.81 204 GLU A C 1
ATOM 1596 O O . GLU A 1 204 ? 18.873 2.797 -4.866 1.00 91.81 204 GLU A O 1
ATOM 1601 N N . GLU A 1 205 ? 17.458 4.406 -5.554 1.00 92.38 205 GLU A N 1
ATOM 1602 C CA . GLU A 1 205 ? 16.398 3.487 -5.952 1.00 92.38 205 GLU A CA 1
ATOM 1603 C C . GLU A 1 205 ? 16.725 2.722 -7.237 1.00 92.38 205 GLU A C 1
ATOM 1605 O O . GLU A 1 205 ? 16.575 1.506 -7.302 1.00 92.38 205 GLU A O 1
ATOM 1610 N N . TYR A 1 206 ? 17.283 3.398 -8.238 1.00 92.50 206 TYR A N 1
ATOM 1611 C CA . TYR A 1 206 ? 17.769 2.781 -9.470 1.00 92.50 206 TYR A CA 1
ATOM 1612 C C . TYR A 1 206 ? 18.722 1.606 -9.192 1.00 92.50 206 TYR A C 1
ATOM 1614 O O . TYR A 1 206 ? 18.623 0.559 -9.833 1.00 92.50 206 TYR A O 1
ATOM 1622 N N . ARG A 1 207 ? 19.620 1.743 -8.208 1.00 93.44 207 ARG A N 1
ATOM 1623 C CA . ARG A 1 207 ? 20.589 0.693 -7.849 1.00 93.44 207 ARG A CA 1
ATOM 1624 C C . ARG A 1 207 ? 19.932 -0.580 -7.308 1.00 93.44 207 ARG A C 1
ATOM 1626 O O . ARG A 1 207 ? 20.536 -1.647 -7.419 1.00 93.44 207 ARG A O 1
ATOM 1633 N N . CYS A 1 208 ? 18.721 -0.497 -6.757 1.00 94.94 208 CYS A N 1
ATOM 1634 C CA . CYS A 1 208 ? 17.977 -1.654 -6.252 1.00 94.94 208 CYS A CA 1
ATOM 1635 C C . CYS A 1 208 ? 17.587 -2.616 -7.365 1.00 94.94 208 CYS A C 1
ATOM 1637 O O . CYS A 1 208 ? 17.638 -3.831 -7.177 1.00 94.94 208 CYS A O 1
ATOM 1639 N N . PHE A 1 209 ? 17.289 -2.070 -8.543 1.00 95.69 209 PHE A N 1
ATOM 1640 C CA . PHE A 1 209 ? 16.854 -2.817 -9.717 1.00 95.69 209 PHE A CA 1
ATOM 1641 C C . PHE A 1 209 ? 18.011 -3.403 -10.534 1.00 95.69 209 PHE A C 1
ATOM 1643 O O . PHE A 1 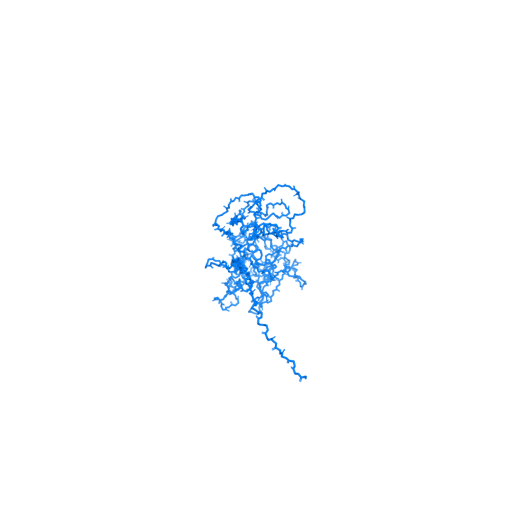209 ? 17.833 -3.743 -11.700 1.00 95.69 209 PHE A O 1
ATOM 1650 N N . ASN A 1 210 ? 19.209 -3.546 -9.962 1.00 94.19 210 ASN A N 1
ATOM 1651 C CA . ASN A 1 210 ? 20.294 -4.247 -10.642 1.00 94.19 210 ASN A CA 1
ATOM 1652 C C . ASN A 1 210 ? 19.850 -5.685 -10.989 1.00 94.19 210 ASN A C 1
ATOM 1654 O O . ASN A 1 210 ? 19.580 -6.447 -10.058 1.00 94.19 210 ASN A O 1
ATOM 1658 N N . PRO A 1 211 ? 19.835 -6.097 -12.275 1.00 92.88 211 PRO A N 1
ATOM 1659 C CA . PRO A 1 211 ? 19.381 -7.429 -12.681 1.00 92.88 211 PRO A CA 1
ATOM 1660 C C . PRO A 1 211 ? 20.081 -8.585 -11.955 1.00 92.88 211 PRO A C 1
ATOM 1662 O O . PRO A 1 211 ? 19.459 -9.605 -11.677 1.00 92.88 211 PRO A O 1
ATOM 1665 N N . ASN A 1 212 ? 21.352 -8.414 -11.578 1.00 92.31 212 ASN A N 1
ATOM 1666 C CA . ASN A 1 212 ? 22.120 -9.430 -10.848 1.00 92.31 212 ASN A CA 1
ATOM 1667 C C . ASN A 1 212 ? 21.731 -9.543 -9.361 1.00 92.31 212 ASN A C 1
ATOM 1669 O O . ASN A 1 212 ? 22.146 -10.482 -8.685 1.00 92.31 212 ASN A O 1
ATOM 1673 N N . GLY A 1 213 ? 20.993 -8.564 -8.833 1.00 91.75 213 GLY A N 1
ATOM 1674 C CA . GLY A 1 213 ? 20.545 -8.495 -7.442 1.00 91.75 213 GLY A CA 1
ATOM 1675 C C . GLY A 1 213 ? 19.073 -8.853 -7.237 1.00 91.75 213 GLY A C 1
ATOM 1676 O O . GLY A 1 213 ? 18.635 -8.899 -6.087 1.00 91.75 213 GLY A O 1
ATOM 1677 N N . LEU A 1 214 ? 18.318 -9.101 -8.312 1.00 94.94 214 LEU A N 1
ATOM 1678 C CA . LEU A 1 214 ? 16.897 -9.437 -8.238 1.00 94.94 214 LEU A CA 1
ATOM 1679 C C . LEU A 1 214 ? 16.713 -10.864 -7.717 1.00 94.94 214 LEU A C 1
ATOM 1681 O O . LEU A 1 214 ? 17.269 -11.817 -8.265 1.00 94.94 214 LEU A O 1
ATOM 1685 N N . LYS A 1 215 ? 15.904 -11.025 -6.668 1.00 95.75 215 LYS A N 1
ATOM 1686 C CA . LYS A 1 215 ? 15.573 -12.334 -6.095 1.00 95.75 215 LYS A CA 1
ATOM 1687 C C . LYS A 1 215 ? 14.069 -12.457 -5.920 1.00 95.75 215 LYS A C 1
ATOM 1689 O O . LYS A 1 215 ? 13.485 -11.879 -5.006 1.00 95.75 215 LYS A O 1
ATOM 1694 N N . TYR A 1 216 ? 13.442 -13.236 -6.794 1.00 94.56 216 TYR A N 1
ATOM 1695 C CA . TYR A 1 216 ? 12.045 -13.612 -6.623 1.00 94.56 216 TYR A CA 1
ATOM 1696 C C . TYR A 1 216 ? 11.931 -14.643 -5.496 1.00 94.56 216 TYR A C 1
ATOM 1698 O O . TYR A 1 216 ? 12.519 -15.725 -5.568 1.00 94.56 216 TYR A O 1
ATOM 1706 N N . ARG A 1 217 ? 11.147 -14.326 -4.461 1.00 92.69 217 ARG A N 1
ATOM 1707 C CA . ARG A 1 217 ? 10.815 -15.273 -3.395 1.00 92.69 217 ARG A CA 1
ATOM 1708 C C . ARG A 1 217 ? 9.675 -16.183 -3.846 1.00 92.69 217 ARG A C 1
ATOM 1710 O O . ARG A 1 217 ? 8.504 -15.904 -3.618 1.00 92.69 217 ARG A O 1
ATOM 1717 N N . SER A 1 218 ? 10.020 -17.306 -4.469 1.00 89.62 218 SER A N 1
ATOM 1718 C CA . SER A 1 218 ? 9.038 -18.297 -4.937 1.00 89.62 218 SER A CA 1
ATOM 1719 C C . SER A 1 218 ? 8.376 -19.118 -3.825 1.00 89.62 218 SER A C 1
ATOM 1721 O O . SER A 1 218 ? 7.383 -19.794 -4.073 1.00 89.62 218 SER A O 1
ATOM 1723 N N . TYR A 1 219 ? 8.924 -19.084 -2.610 1.00 85.50 219 TYR A N 1
ATOM 1724 C CA . TYR A 1 219 ? 8.514 -19.930 -1.485 1.00 85.50 219 TYR A CA 1
ATOM 1725 C C . TYR A 1 219 ? 7.834 -19.156 -0.349 1.00 85.50 219 TYR A C 1
ATOM 1727 O O . TYR A 1 219 ? 7.366 -19.767 0.611 1.00 85.50 219 TYR A O 1
ATOM 1735 N N . PHE A 1 220 ? 7.829 -17.822 -0.407 1.00 82.19 220 PHE A N 1
ATOM 1736 C CA . PHE A 1 220 ? 7.402 -16.988 0.710 1.00 82.19 220 PHE A CA 1
ATOM 1737 C C . PHE A 1 220 ? 6.982 -15.595 0.242 1.00 82.19 220 PHE A C 1
ATOM 1739 O O . PHE A 1 220 ? 7.795 -14.845 -0.294 1.00 82.19 220 PHE A O 1
ATOM 1746 N N . TYR A 1 221 ? 5.723 -15.251 0.503 1.00 80.06 221 TYR A N 1
ATOM 1747 C CA . TYR A 1 221 ? 5.128 -13.962 0.149 1.00 80.06 221 TYR A CA 1
ATOM 1748 C C . TYR A 1 221 ? 5.098 -12.960 1.307 1.00 80.06 221 TYR A C 1
ATOM 1750 O O . TYR A 1 221 ? 4.628 -11.847 1.111 1.00 80.06 221 TYR A O 1
ATOM 1758 N N . ASP A 1 222 ? 5.565 -13.351 2.500 1.00 82.81 222 ASP A N 1
ATOM 1759 C CA . ASP A 1 222 ? 5.455 -12.553 3.733 1.00 82.81 222 ASP A CA 1
ATOM 1760 C C . ASP A 1 222 ? 4.019 -12.077 4.012 1.00 82.81 222 ASP A C 1
ATOM 1762 O O . ASP A 1 222 ? 3.796 -10.996 4.542 1.00 82.81 222 ASP A O 1
ATOM 1766 N N . TRP A 1 223 ? 3.020 -12.860 3.598 1.00 87.00 223 TRP A N 1
ATOM 1767 C CA . TRP A 1 223 ? 1.612 -12.498 3.709 1.00 87.00 223 TRP A CA 1
ATOM 1768 C C . TRP A 1 223 ? 0.955 -13.073 4.968 1.00 87.00 223 TRP A C 1
ATOM 1770 O O . TRP A 1 223 ? 1.268 -14.172 5.423 1.00 87.00 223 TRP A O 1
ATOM 1780 N N . ASP A 1 224 ? -0.003 -12.334 5.501 1.00 90.19 224 ASP A N 1
ATOM 1781 C CA . ASP A 1 224 ? -0.959 -12.797 6.497 1.00 90.19 224 ASP A CA 1
ATOM 1782 C C . ASP A 1 224 ? -2.335 -12.250 6.093 1.00 90.19 224 ASP A C 1
ATOM 1784 O O . ASP A 1 224 ? -2.439 -11.251 5.368 1.00 90.19 224 ASP A O 1
ATOM 1788 N N . ARG A 1 225 ? -3.399 -12.957 6.466 1.00 89.94 225 ARG A N 1
ATOM 1789 C CA . ARG A 1 225 ? -4.787 -12.517 6.289 1.00 89.94 225 ARG A CA 1
ATOM 1790 C C . ARG A 1 225 ? -5.744 -13.373 7.101 1.00 89.94 225 ARG A C 1
ATOM 1792 O O . ARG A 1 225 ? -5.508 -14.555 7.338 1.00 89.94 225 ARG A O 1
ATOM 1799 N N . GLY A 1 226 ? -6.903 -12.798 7.388 1.00 90.19 226 GLY A N 1
ATOM 1800 C CA . GLY A 1 226 ? -8.026 -13.485 8.025 1.00 90.19 226 GLY A CA 1
ATOM 1801 C C . GLY A 1 226 ? -8.561 -12.740 9.237 1.00 90.19 226 GLY A C 1
ATOM 1802 O O . GLY A 1 226 ? -9.566 -13.164 9.807 1.00 90.19 226 GLY A O 1
ATOM 1803 N N . HIS A 1 227 ? -7.932 -11.627 9.626 1.00 93.81 227 HIS A N 1
ATOM 1804 C CA . HIS A 1 227 ? -8.489 -10.780 10.663 1.00 93.81 227 HIS A CA 1
ATOM 1805 C C . HIS A 1 227 ? -9.746 -10.067 10.168 1.00 93.81 227 HIS A C 1
ATOM 1807 O O . HIS A 1 227 ? -9.890 -9.679 9.007 1.00 93.81 227 HIS A O 1
ATOM 1813 N N . ARG A 1 228 ? -10.648 -9.873 11.122 1.00 93.38 228 ARG A N 1
ATOM 1814 C CA . ARG A 1 228 ? -11.840 -9.053 11.000 1.00 93.38 228 ARG A CA 1
ATOM 1815 C C . ARG A 1 228 ? -11.852 -8.094 12.173 1.00 93.38 228 ARG A C 1
ATOM 1817 O O . ARG A 1 228 ? -11.636 -8.518 13.310 1.00 93.38 228 ARG A O 1
ATOM 1824 N N . TYR A 1 229 ? -12.121 -6.829 11.903 1.00 90.75 229 TYR A N 1
ATOM 1825 C CA . TYR A 1 229 ? -12.317 -5.836 12.940 1.00 90.75 229 TYR A CA 1
ATOM 1826 C C . TYR A 1 229 ? -13.606 -6.137 13.713 1.00 90.75 229 TYR A C 1
ATOM 1828 O O . TYR A 1 229 ? -14.662 -6.341 13.117 1.00 90.75 229 TYR A O 1
ATOM 1836 N N . ILE A 1 230 ? -13.535 -6.188 15.044 1.00 89.81 230 ILE A N 1
ATOM 1837 C CA . ILE A 1 230 ? -14.693 -6.464 15.901 1.00 89.81 230 ILE A CA 1
ATOM 1838 C C . ILE A 1 230 ? -14.759 -5.393 16.984 1.00 89.81 230 ILE A C 1
ATOM 1840 O O . ILE A 1 230 ? -13.894 -5.331 17.855 1.00 89.81 230 ILE A O 1
ATOM 1844 N N . LEU A 1 231 ? -15.822 -4.589 16.954 1.00 89.12 231 LEU A N 1
ATOM 1845 C CA . LEU A 1 231 ? -16.149 -3.634 18.006 1.00 89.12 231 LEU A CA 1
ATOM 1846 C C . LEU A 1 231 ? -17.427 -4.075 18.717 1.00 89.12 231 LEU A C 1
ATOM 1848 O O . LEU A 1 231 ? -18.524 -3.959 18.174 1.00 89.12 231 LEU A O 1
ATOM 1852 N N . ASN A 1 232 ? -17.273 -4.545 19.952 1.00 89.75 232 ASN A N 1
ATOM 1853 C CA . ASN A 1 232 ? -18.391 -4.861 20.838 1.00 89.75 232 ASN A CA 1
ATOM 1854 C C . ASN A 1 232 ? -18.450 -3.823 21.956 1.00 89.75 232 ASN A C 1
ATOM 1856 O O . ASN A 1 232 ? -17.425 -3.511 22.581 1.00 89.75 232 ASN A O 1
ATOM 1860 N N . LEU A 1 233 ? -19.646 -3.305 22.218 1.00 86.50 233 LEU A N 1
ATOM 1861 C CA . LEU A 1 233 ? -19.921 -2.369 23.298 1.00 86.50 233 LEU A CA 1
ATOM 1862 C C . LEU A 1 233 ? -20.808 -3.046 24.335 1.00 86.50 233 LEU A C 1
ATOM 1864 O O . LEU A 1 233 ? -21.900 -3.532 24.034 1.00 86.50 233 LEU A O 1
ATOM 1868 N N . ARG A 1 234 ? -20.318 -3.053 25.572 1.00 83.31 234 ARG A N 1
ATOM 1869 C CA . ARG A 1 234 ? -21.081 -3.532 26.723 1.00 83.31 234 ARG A CA 1
ATOM 1870 C C . ARG A 1 234 ? -22.132 -2.493 27.111 1.00 83.31 234 ARG A C 1
ATOM 1872 O O . ARG A 1 234 ? -21.993 -1.311 26.792 1.00 83.31 234 ARG A O 1
ATOM 1879 N N . ASP A 1 235 ? -23.142 -2.911 27.868 1.00 82.00 235 ASP A N 1
ATOM 1880 C CA . ASP A 1 235 ? -24.102 -1.967 28.447 1.00 82.00 235 ASP A CA 1
ATOM 1881 C C . ASP A 1 235 ? -23.389 -0.899 29.302 1.00 82.00 235 ASP A C 1
ATOM 1883 O O . ASP A 1 235 ? -22.460 -1.197 30.054 1.00 82.00 235 ASP A O 1
ATOM 1887 N N . GLY A 1 236 ? -23.792 0.364 29.162 1.00 83.81 236 GLY A N 1
ATOM 1888 C CA . GLY A 1 236 ? -23.132 1.505 29.809 1.00 83.81 236 GLY A CA 1
ATOM 1889 C C . GLY A 1 236 ? -21.745 1.862 29.251 1.00 83.81 236 GLY A C 1
ATOM 1890 O O . GLY A 1 236 ? -21.059 2.714 29.824 1.00 83.81 236 GLY A O 1
ATOM 1891 N N . GLU A 1 237 ? -21.306 1.245 28.153 1.00 88.94 237 GLU A N 1
ATOM 1892 C CA . GLU A 1 237 ? -20.046 1.565 27.490 1.00 88.94 237 GLU A CA 1
ATOM 1893 C C . GLU A 1 237 ? -20.226 2.500 26.292 1.00 88.94 237 GLU A C 1
ATOM 1895 O O . GLU A 1 237 ? -21.157 2.380 25.501 1.00 88.94 237 GLU A O 1
ATOM 1900 N N . VAL A 1 238 ? -19.298 3.442 26.145 1.00 89.94 238 VAL A N 1
ATOM 1901 C CA . VAL A 1 238 ? -19.261 4.410 25.049 1.00 89.94 238 VAL A CA 1
ATOM 1902 C C . VAL A 1 238 ? -17.888 4.365 24.398 1.00 89.94 238 VAL A C 1
ATOM 1904 O O . VAL A 1 238 ? -16.872 4.411 25.092 1.00 89.94 238 VAL A O 1
ATOM 1907 N N . TYR A 1 239 ? -17.856 4.324 23.067 1.00 89.94 239 TYR A N 1
ATOM 1908 C CA . TYR A 1 239 ? -16.643 4.498 22.274 1.00 89.94 239 TYR A CA 1
ATOM 1909 C C . TYR A 1 239 ? -16.745 5.769 21.429 1.00 89.94 239 TYR A C 1
ATOM 1911 O O . TYR A 1 239 ? -17.663 5.919 20.626 1.00 89.94 239 TYR A O 1
ATOM 1919 N N . THR A 1 240 ? -15.794 6.681 21.613 1.00 90.75 240 THR A N 1
ATOM 1920 C CA . THR A 1 240 ? -15.726 7.968 20.914 1.00 90.75 240 THR A CA 1
ATOM 1921 C C . THR A 1 240 ? -14.439 8.039 20.109 1.00 90.75 240 THR A C 1
ATOM 1923 O O . THR A 1 240 ? -13.358 7.953 20.690 1.00 90.75 240 THR A O 1
ATOM 1926 N N . ARG A 1 241 ? -14.533 8.259 18.792 1.00 87.00 241 ARG A N 1
ATOM 1927 C CA . ARG A 1 241 ? -13.376 8.567 17.939 1.00 87.00 241 ARG A CA 1
ATOM 1928 C C . ARG A 1 241 ? -13.298 10.057 17.641 1.00 87.00 241 ARG A C 1
ATOM 1930 O O . ARG A 1 241 ? -14.300 10.689 17.322 1.00 87.00 241 ARG A O 1
ATOM 1937 N N . TYR A 1 242 ? -12.093 10.599 17.717 1.00 88.50 242 TYR A N 1
ATOM 1938 C CA . TYR A 1 242 ? -11.785 11.994 17.429 1.00 88.50 242 TYR A CA 1
ATOM 1939 C C . TYR A 1 242 ? -11.029 12.096 16.103 1.00 88.50 242 TYR A C 1
ATOM 1941 O O . TYR A 1 242 ? -10.289 11.196 15.732 1.00 88.50 242 TYR A O 1
ATOM 1949 N N . TYR A 1 243 ? -11.148 13.210 15.385 1.00 83.62 243 TYR A N 1
ATOM 1950 C CA . TYR A 1 243 ? -10.369 13.408 14.151 1.00 83.62 243 TYR A CA 1
ATOM 1951 C C . TYR A 1 243 ? -8.889 13.729 14.401 1.00 83.62 243 TYR A C 1
ATOM 1953 O O . TYR A 1 243 ? -8.080 13.676 13.482 1.00 83.62 243 TYR A O 1
ATOM 1961 N N . GLN A 1 244 ? -8.529 14.053 15.643 1.00 87.81 244 GLN A N 1
ATOM 1962 C CA . GLN A 1 244 ? -7.179 14.436 16.039 1.00 87.81 244 GLN A CA 1
ATOM 1963 C C . GLN A 1 244 ? -6.614 13.482 17.091 1.00 87.81 244 GLN A C 1
ATOM 1965 O O . GLN A 1 244 ? -7.358 12.874 17.863 1.00 87.81 244 GLN A O 1
ATOM 1970 N N . SER A 1 245 ? -5.284 13.402 17.139 1.00 88.44 245 SER A N 1
ATOM 1971 C CA . SER A 1 245 ? -4.558 12.724 18.214 1.00 88.44 245 SER A CA 1
ATOM 1972 C C . SER A 1 245 ? -4.926 13.310 19.580 1.00 88.44 245 SER A C 1
ATOM 1974 O O . SER A 1 245 ? -5.093 14.522 19.729 1.00 88.44 245 SER A O 1
ATOM 1976 N N . LEU A 1 246 ? -5.021 12.437 20.582 1.00 89.62 246 LEU A N 1
ATOM 1977 C CA . LEU A 1 246 ? -5.400 12.793 21.951 1.00 89.62 246 LEU A CA 1
ATOM 1978 C C . LEU A 1 246 ? -4.203 12.919 22.906 1.00 89.62 246 LEU A C 1
ATOM 1980 O O . LEU A 1 246 ? -4.365 13.328 24.056 1.00 89.62 246 LEU A O 1
ATOM 1984 N N . GLY A 1 247 ? -2.992 12.602 22.445 1.00 89.94 247 GLY A N 1
ATOM 1985 C CA . GLY A 1 247 ? -1.778 12.751 23.238 1.00 89.94 247 GLY A CA 1
ATOM 1986 C C . GLY A 1 247 ? -0.568 12.033 22.648 1.00 89.94 247 GLY A C 1
ATOM 1987 O O . GLY A 1 247 ? -0.628 11.434 21.578 1.00 89.94 247 GLY A O 1
ATOM 1988 N N . LYS A 1 248 ? 0.562 12.126 23.358 1.00 89.50 248 LYS A N 1
ATOM 1989 C CA . LYS A 1 248 ? 1.867 11.594 22.916 1.00 89.50 248 LYS A CA 1
ATOM 1990 C C . LYS A 1 248 ? 2.423 10.478 23.804 1.00 89.50 248 LYS A C 1
ATOM 1992 O O . LYS A 1 248 ? 3.498 9.959 23.532 1.00 89.50 248 LYS A O 1
ATOM 1997 N N . THR A 1 249 ? 1.738 10.145 24.894 1.00 90.12 249 THR A N 1
ATOM 1998 C CA . THR A 1 249 ? 2.167 9.091 25.821 1.00 90.12 249 THR A CA 1
ATOM 1999 C C . THR A 1 249 ? 1.856 7.705 25.254 1.00 90.12 249 THR A C 1
ATOM 2001 O O . THR A 1 249 ? 1.053 7.575 24.332 1.00 90.12 249 THR A O 1
ATOM 2004 N N . ALA A 1 250 ? 2.435 6.661 25.854 1.00 88.38 250 ALA A N 1
ATOM 2005 C CA . ALA A 1 250 ? 2.167 5.258 25.510 1.00 88.38 250 ALA A CA 1
ATOM 2006 C C . ALA A 1 250 ? 0.704 4.815 25.725 1.00 88.38 250 ALA A C 1
ATOM 2008 O O . ALA A 1 250 ? 0.354 3.688 25.400 1.00 88.38 250 ALA A O 1
ATOM 2009 N N . ASP A 1 251 ? -0.159 5.691 26.251 1.00 87.81 251 ASP A N 1
ATOM 2010 C CA . ASP A 1 251 ? -1.609 5.473 26.278 1.00 87.81 251 ASP A CA 1
ATOM 2011 C C . ASP A 1 251 ? -2.270 5.671 24.899 1.00 87.81 251 ASP A C 1
ATOM 2013 O O . ASP A 1 251 ? -3.447 5.356 24.728 1.00 87.81 251 ASP A O 1
ATOM 2017 N N . TYR A 1 252 ? -1.555 6.280 23.948 1.00 89.44 252 TYR A N 1
ATOM 2018 C CA . TYR A 1 252 ? -2.077 6.695 22.646 1.00 89.44 252 TYR A CA 1
ATOM 2019 C C . TYR A 1 252 ? -1.324 6.057 21.479 1.00 89.44 252 TYR A C 1
ATOM 2021 O O . TYR A 1 252 ? -1.444 6.528 20.358 1.00 89.44 252 TYR A O 1
ATOM 2029 N N . TYR A 1 253 ? -0.531 5.015 21.700 1.00 88.62 253 TYR A N 1
ATOM 2030 C CA . TYR A 1 253 ? 0.055 4.210 20.628 1.00 88.62 253 TYR A CA 1
ATOM 2031 C C . TYR A 1 253 ? 0.322 2.799 21.141 1.00 88.62 253 TYR A C 1
ATOM 2033 O O . TYR A 1 253 ? 0.440 2.591 22.347 1.00 88.62 253 TYR A O 1
ATOM 2041 N N . ILE A 1 254 ? 0.448 1.834 20.231 1.00 87.31 254 ILE A N 1
ATOM 2042 C CA . ILE A 1 254 ? 0.882 0.483 20.589 1.00 87.31 254 ILE A CA 1
ATOM 2043 C C . ILE A 1 254 ? 2.412 0.444 20.494 1.00 87.31 254 ILE A C 1
ATOM 2045 O O . ILE A 1 254 ? 2.943 0.656 19.402 1.00 87.31 254 ILE A O 1
ATOM 2049 N N . PRO A 1 255 ? 3.142 0.213 21.602 1.00 88.69 255 PRO A N 1
ATOM 2050 C CA . PRO A 1 255 ? 4.596 0.173 21.556 1.00 88.69 255 PRO A CA 1
ATOM 2051 C C . PRO A 1 255 ? 5.099 -0.977 20.683 1.00 88.69 255 PRO A C 1
ATOM 2053 O O . PRO A 1 255 ? 4.577 -2.089 20.753 1.00 88.69 255 PRO A O 1
ATOM 2056 N N . ASN A 1 256 ? 6.159 -0.725 19.921 1.00 90.25 256 ASN A N 1
ATOM 2057 C CA . ASN A 1 256 ? 6.891 -1.750 19.187 1.00 90.25 256 ASN A CA 1
ATOM 2058 C C . ASN A 1 256 ? 8.244 -1.957 19.874 1.00 90.25 256 ASN A C 1
ATOM 2060 O O . ASN A 1 256 ? 9.037 -1.020 19.961 1.00 90.25 256 ASN A O 1
ATOM 2064 N N . HIS A 1 257 ? 8.490 -3.151 20.421 1.00 87.81 257 HIS A N 1
ATOM 2065 C CA . HIS A 1 257 ? 9.655 -3.430 21.278 1.00 87.81 257 HIS A CA 1
ATOM 2066 C C . HIS A 1 257 ? 9.846 -2.395 22.409 1.00 87.81 257 HIS A C 1
ATOM 2068 O O . HIS A 1 257 ? 10.936 -1.850 22.588 1.00 87.81 257 HIS A O 1
ATOM 2074 N N . ASP A 1 258 ? 8.765 -2.096 23.139 1.00 87.75 258 ASP A N 1
ATOM 2075 C CA . ASP A 1 258 ? 8.728 -1.136 24.258 1.00 87.75 258 ASP A CA 1
ATOM 2076 C C . ASP A 1 258 ? 9.073 0.321 23.888 1.00 87.75 258 ASP A C 1
ATOM 2078 O O . ASP A 1 258 ? 9.371 1.140 24.760 1.00 87.75 258 ASP A O 1
ATOM 2082 N N . LYS A 1 259 ? 9.005 0.671 22.597 1.00 89.56 259 LYS A N 1
ATOM 2083 C CA . LYS A 1 259 ? 9.277 2.020 22.082 1.00 89.56 259 LYS A CA 1
ATOM 2084 C C . LYS A 1 259 ? 8.102 2.574 21.286 1.00 89.56 259 LYS A C 1
ATOM 2086 O O . LYS A 1 259 ? 7.263 1.825 20.788 1.00 89.56 259 LYS A O 1
ATOM 2091 N N . ASP A 1 260 ? 8.072 3.898 21.151 1.00 90.25 260 ASP A N 1
ATOM 2092 C CA . ASP A 1 260 ? 7.207 4.575 20.186 1.00 90.25 260 ASP A CA 1
ATOM 2093 C C . ASP A 1 260 ? 7.563 4.085 18.771 1.00 90.25 260 ASP A C 1
ATOM 2095 O O . ASP A 1 260 ? 8.718 4.238 18.363 1.00 90.25 260 ASP A O 1
ATOM 2099 N N . PRO A 1 261 ? 6.624 3.472 18.029 1.00 87.00 261 PRO A N 1
ATOM 2100 C CA . PRO A 1 261 ? 6.915 2.917 16.707 1.00 87.00 261 PRO A CA 1
ATOM 2101 C C . PRO A 1 261 ? 7.215 3.979 15.642 1.00 87.00 261 PRO A C 1
ATOM 2103 O O . PRO A 1 261 ? 7.750 3.660 14.580 1.00 87.00 261 PRO A O 1
ATOM 2106 N N . ASP A 1 262 ? 6.854 5.228 15.924 1.00 85.19 262 ASP A N 1
ATOM 2107 C CA . ASP A 1 262 ? 6.916 6.359 15.007 1.00 85.19 262 ASP A CA 1
ATOM 2108 C C . ASP A 1 262 ? 7.994 7.381 15.410 1.00 85.19 262 ASP A C 1
ATOM 2110 O O . ASP A 1 262 ? 8.308 8.281 14.638 1.00 85.19 262 ASP A O 1
ATOM 2114 N N . ASP A 1 263 ? 8.550 7.283 16.625 1.00 85.12 263 ASP A N 1
ATOM 2115 C CA . ASP A 1 263 ? 9.463 8.285 17.213 1.00 85.12 263 ASP A CA 1
ATOM 2116 C C . ASP A 1 263 ? 8.944 9.734 17.048 1.00 85.12 263 ASP A C 1
ATOM 2118 O O . ASP A 1 263 ? 9.675 10.681 16.765 1.00 85.12 263 ASP A O 1
ATOM 2122 N N . ALA A 1 264 ? 7.618 9.891 17.155 1.00 83.06 264 ALA A N 1
ATOM 2123 C CA . ALA A 1 264 ? 6.875 11.134 16.923 1.00 83.06 264 ALA A CA 1
ATOM 2124 C C . ALA A 1 264 ? 7.047 11.791 15.534 1.00 83.06 264 ALA A C 1
ATOM 2126 O O . ALA A 1 264 ? 6.697 12.963 15.371 1.00 83.06 264 ALA A O 1
ATOM 2127 N N . ARG A 1 265 ? 7.525 11.053 14.526 1.00 87.00 265 ARG A N 1
ATOM 2128 C CA . ARG A 1 265 ? 7.758 11.555 13.167 1.00 87.00 265 ARG A CA 1
ATOM 2129 C C . ARG A 1 265 ? 6.467 11.872 12.414 1.00 87.00 265 ARG A C 1
ATOM 2131 O O . ARG A 1 265 ? 6.356 12.935 11.809 1.00 87.00 265 ARG A O 1
ATOM 2138 N N . PHE A 1 266 ? 5.506 10.956 12.433 1.00 88.19 266 PHE A N 1
ATOM 2139 C CA . PHE A 1 266 ? 4.237 11.055 11.711 1.00 88.19 266 PHE A CA 1
ATOM 2140 C C . PHE A 1 266 ? 3.038 11.303 12.636 1.00 88.19 266 PHE A C 1
ATOM 2142 O O . PHE A 1 266 ? 1.912 11.442 12.159 1.00 88.19 266 PHE A O 1
ATOM 2149 N N . ASN A 1 267 ? 3.274 11.386 13.949 1.00 87.12 267 ASN A N 1
ATOM 2150 C CA . ASN A 1 267 ? 2.262 11.515 14.993 1.00 87.12 267 ASN A CA 1
ATOM 2151 C C . ASN A 1 267 ? 1.199 10.403 14.915 1.00 87.12 267 ASN A C 1
ATOM 2153 O O . ASN A 1 267 ? 0.002 10.664 15.059 1.00 87.12 267 ASN A O 1
ATOM 2157 N N . GLN A 1 268 ? 1.638 9.161 14.691 1.00 87.31 268 GLN A N 1
ATOM 2158 C CA . GLN A 1 268 ? 0.763 7.984 14.655 1.00 87.31 268 GLN A CA 1
ATOM 2159 C C . GLN A 1 268 ? 0.226 7.702 16.053 1.00 87.31 268 GLN A C 1
ATOM 2161 O O . GLN A 1 268 ? 0.909 7.119 16.901 1.00 87.31 268 GLN A O 1
ATOM 2166 N N . ARG A 1 269 ? -0.976 8.201 16.329 1.00 90.38 269 ARG A N 1
ATOM 2167 C CA . ARG A 1 269 ? -1.582 8.150 17.654 1.00 90.38 269 ARG A CA 1
ATOM 2168 C C . ARG A 1 269 ? -3.037 7.734 17.568 1.00 90.38 269 ARG A C 1
ATOM 2170 O O . ARG A 1 269 ? -3.778 8.183 16.695 1.00 90.38 269 ARG A O 1
ATOM 2177 N N . GLY A 1 270 ? -3.440 6.924 18.535 1.00 87.50 270 GLY A N 1
ATOM 2178 C CA . GLY A 1 270 ? -4.818 6.567 18.788 1.00 87.50 270 GLY A CA 1
ATOM 2179 C C . GLY A 1 270 ? -5.660 7.809 19.055 1.00 87.50 270 GLY A C 1
ATOM 2180 O O . GLY A 1 270 ? -5.262 8.748 19.751 1.00 87.50 270 GLY A O 1
ATOM 2181 N N . ASN A 1 271 ? -6.855 7.784 18.489 1.00 88.62 271 ASN A N 1
ATOM 2182 C CA . ASN A 1 271 ? -7.849 8.841 18.575 1.00 88.62 271 ASN A CA 1
ATOM 2183 C C . ASN A 1 271 ? -9.170 8.339 19.174 1.00 88.62 271 ASN A C 1
ATOM 2185 O O . ASN A 1 271 ? -10.175 9.037 19.099 1.00 88.62 271 ASN A O 1
ATOM 2189 N N . GLY A 1 272 ? -9.189 7.120 19.717 1.00 88.44 272 GLY A N 1
ATOM 2190 C CA . GLY A 1 272 ? -10.355 6.500 20.336 1.00 88.44 272 GLY A CA 1
ATOM 2191 C C . GLY A 1 272 ? -10.317 6.617 21.858 1.00 8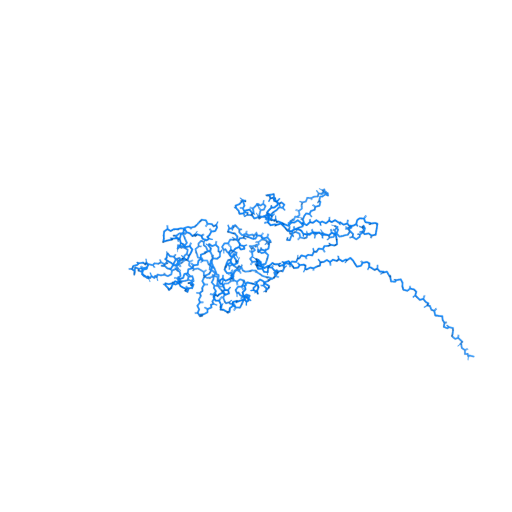8.44 272 GLY A C 1
ATOM 2192 O O . GLY A 1 272 ? -9.280 6.395 22.481 1.00 88.44 272 GLY A O 1
ATOM 2193 N N . ILE A 1 273 ? -11.457 6.928 22.471 1.00 89.94 273 ILE A N 1
ATOM 2194 C CA . ILE A 1 273 ? -11.673 6.812 23.913 1.00 89.94 273 ILE A CA 1
ATOM 2195 C C . ILE A 1 273 ? -12.820 5.838 24.140 1.00 89.94 273 ILE A C 1
ATOM 2197 O O . ILE A 1 273 ? -13.929 6.054 23.658 1.00 89.94 273 ILE A O 1
ATOM 2201 N N . ARG A 1 274 ? -12.562 4.803 24.940 1.00 88.62 274 ARG A N 1
ATOM 2202 C CA . ARG A 1 274 ? -13.584 3.890 25.452 1.00 88.62 274 ARG A CA 1
ATOM 2203 C C . ARG A 1 274 ? -13.848 4.199 26.924 1.00 88.62 274 ARG A C 1
ATOM 2205 O O . ARG A 1 274 ? -12.916 4.209 27.729 1.00 88.62 274 ARG A O 1
ATOM 2212 N N . ILE A 1 275 ? -15.097 4.493 27.271 1.00 90.56 275 ILE A N 1
ATOM 2213 C CA . ILE A 1 275 ? -15.532 4.828 28.631 1.00 90.56 275 ILE A CA 1
ATOM 2214 C C . ILE A 1 275 ? -16.616 3.846 29.047 1.00 90.56 275 ILE A C 1
ATOM 2216 O O . ILE A 1 275 ? -17.665 3.786 28.419 1.00 90.56 275 ILE A O 1
ATOM 2220 N N . PHE A 1 276 ? -16.392 3.141 30.149 1.00 88.94 276 PHE A N 1
ATOM 2221 C CA . PHE A 1 276 ? -17.384 2.267 30.761 1.00 88.94 276 PHE A CA 1
ATOM 2222 C C . PHE A 1 276 ? -17.993 2.943 31.995 1.00 88.94 276 PHE A C 1
ATOM 2224 O O . PHE A 1 276 ? -17.273 3.308 32.929 1.00 88.94 276 PHE A O 1
ATOM 2231 N N . LYS A 1 277 ? -19.314 3.140 31.988 1.00 88.56 277 LYS A N 1
ATOM 2232 C CA . LYS A 1 277 ? -20.109 3.708 33.087 1.00 88.56 277 LYS A CA 1
ATOM 2233 C C . LYS A 1 277 ? -21.182 2.70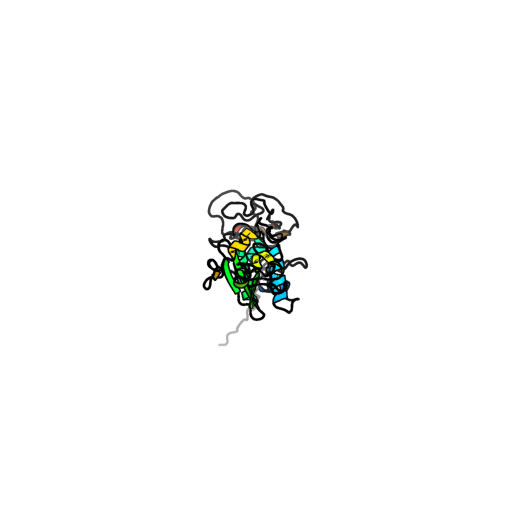0 33.510 1.00 88.56 277 LYS A C 1
ATOM 2235 O O . LYS A 1 277 ? -22.335 2.836 33.103 1.00 88.56 277 LYS A O 1
ATOM 2240 N N . PRO A 1 278 ? -20.824 1.689 34.315 1.00 84.06 278 PRO A N 1
ATOM 2241 C CA . PRO A 1 278 ? -21.787 0.683 34.723 1.00 84.06 278 PRO A CA 1
ATOM 2242 C C . PRO A 1 278 ? -22.874 1.263 35.629 1.00 84.06 278 PRO A C 1
ATOM 2244 O O . PRO A 1 278 ? -22.626 2.157 36.444 1.00 84.06 278 PRO A O 1
ATOM 2247 N N . LEU A 1 279 ? -24.068 0.684 35.546 1.00 81.06 279 LEU A N 1
ATOM 2248 C CA . LEU A 1 279 ? -25.159 0.961 36.473 1.00 81.06 279 LEU A CA 1
ATOM 2249 C C . LEU A 1 279 ? -24.910 0.234 37.801 1.00 81.06 279 LEU A C 1
ATOM 2251 O O . LEU A 1 279 ? -25.112 -0.972 37.912 1.00 81.06 279 LEU A O 1
ATOM 2255 N N . LEU A 1 280 ? -24.506 0.976 38.834 1.00 83.38 280 LEU A N 1
ATOM 2256 C CA . LEU A 1 280 ? -24.245 0.441 40.177 1.00 83.38 280 LEU A CA 1
ATOM 2257 C C . LEU A 1 280 ? -25.524 0.354 41.026 1.00 83.38 280 LEU A C 1
ATOM 2259 O O . LEU A 1 280 ? -25.604 0.919 42.116 1.00 83.38 280 LEU A O 1
ATOM 2263 N N . THR A 1 281 ? -26.550 -0.333 40.524 1.00 83.25 281 THR A N 1
ATOM 2264 C CA . THR A 1 281 ? -27.748 -0.655 41.315 1.00 83.25 281 THR A CA 1
ATOM 2265 C C . THR A 1 281 ? -27.552 -1.976 42.058 1.00 83.25 281 THR A C 1
ATOM 2267 O O . THR A 1 281 ? -26.752 -2.817 41.649 1.00 83.25 281 THR A O 1
ATOM 2270 N N . SER A 1 282 ? -28.306 -2.205 43.137 1.00 81.12 282 SER A N 1
ATOM 2271 C CA . SER A 1 282 ? -28.273 -3.481 43.872 1.00 81.12 282 SER A CA 1
ATOM 2272 C C . SER A 1 282 ? -28.584 -4.692 42.982 1.00 81.12 282 SER A C 1
ATOM 2274 O O . SER A 1 282 ? -28.046 -5.772 43.207 1.00 81.12 282 SER A O 1
ATOM 2276 N N . GLN A 1 283 ? -29.406 -4.498 41.948 1.00 78.62 283 GLN A N 1
ATOM 2277 C CA . GLN A 1 283 ? -29.776 -5.517 40.963 1.00 78.62 283 GLN A CA 1
ATOM 2278 C C . GLN A 1 283 ? -28.638 -5.825 39.976 1.00 78.62 283 GLN A C 1
ATOM 2280 O O . GLN A 1 283 ? -28.453 -6.979 39.603 1.00 78.62 283 GLN A O 1
ATOM 2285 N N . ASN A 1 284 ? -27.845 -4.818 39.594 1.00 75.56 284 ASN A N 1
ATOM 2286 C CA . ASN A 1 284 ? -26.832 -4.931 38.537 1.00 75.56 284 ASN A CA 1
ATOM 2287 C C . ASN A 1 284 ? -25.399 -5.081 39.069 1.00 75.56 284 ASN A C 1
ATOM 2289 O O . ASN A 1 284 ? -24.469 -5.295 38.292 1.00 75.56 284 ASN A O 1
ATOM 2293 N N . LEU A 1 285 ? -25.190 -4.970 40.384 1.00 81.00 285 LEU A N 1
ATOM 2294 C CA . LEU A 1 285 ? -23.857 -5.000 40.984 1.00 81.00 285 LEU A CA 1
ATOM 2295 C C . LEU A 1 285 ? -23.123 -6.321 40.710 1.00 81.00 285 LEU A C 1
ATOM 2297 O O . LEU A 1 285 ? -21.941 -6.296 40.382 1.00 81.00 285 LEU A O 1
ATOM 2301 N N . ALA A 1 286 ? -23.813 -7.462 40.809 1.00 76.81 286 ALA A N 1
ATOM 2302 C CA . ALA A 1 286 ? -23.203 -8.777 40.610 1.00 76.81 286 ALA A CA 1
ATOM 2303 C C . ALA A 1 286 ? -22.782 -9.018 39.147 1.00 76.81 286 ALA A C 1
ATOM 2305 O O . ALA A 1 286 ? -21.657 -9.449 38.899 1.00 76.81 286 ALA A O 1
ATOM 2306 N N . SER A 1 287 ? -23.646 -8.691 38.178 1.00 73.31 287 SER A N 1
ATOM 2307 C CA . SER A 1 287 ? -23.334 -8.811 36.745 1.00 73.31 287 SER A CA 1
ATOM 2308 C C . SER A 1 287 ? -22.257 -7.813 36.311 1.00 73.31 287 SER A C 1
ATOM 2310 O O . SER A 1 287 ? -21.338 -8.170 35.576 1.00 73.31 287 SER A O 1
ATOM 2312 N N . THR A 1 288 ? -22.305 -6.586 36.834 1.00 74.75 288 THR A N 1
ATOM 2313 C CA . THR A 1 288 ? -21.273 -5.564 36.618 1.00 74.75 288 THR A CA 1
ATOM 2314 C C . THR A 1 288 ? -19.924 -6.012 37.171 1.00 74.75 288 THR A C 1
ATOM 2316 O O . THR A 1 288 ? -18.917 -5.940 36.469 1.00 74.75 288 THR A O 1
ATOM 2319 N N . ALA A 1 289 ? -19.885 -6.495 38.417 1.00 74.69 289 ALA A N 1
ATOM 2320 C CA . ALA A 1 289 ? -18.657 -6.980 39.039 1.00 74.69 289 ALA A CA 1
ATOM 2321 C C . ALA A 1 289 ? -18.060 -8.146 38.241 1.00 74.69 289 ALA A C 1
ATOM 2323 O O . ALA A 1 289 ? -16.858 -8.140 37.981 1.00 74.69 289 ALA A O 1
ATOM 2324 N N . TYR A 1 290 ? -18.902 -9.077 37.776 1.00 70.56 290 TYR A N 1
ATOM 2325 C CA . TYR A 1 290 ? -18.490 -10.174 36.901 1.00 70.56 290 TYR A CA 1
ATOM 2326 C C . TYR A 1 290 ? -17.914 -9.677 35.566 1.00 70.56 290 TYR A C 1
ATOM 2328 O O . TYR A 1 290 ? -16.844 -10.125 35.164 1.00 70.56 290 TYR A O 1
ATOM 2336 N N . SER A 1 291 ? -18.558 -8.708 34.907 1.00 68.62 291 SER A N 1
ATOM 2337 C CA . SER A 1 291 ? -18.077 -8.106 33.649 1.00 68.62 291 SER A CA 1
ATOM 2338 C C . SER A 1 291 ? -16.730 -7.382 33.807 1.00 68.62 291 SER A C 1
ATOM 2340 O O . SER A 1 291 ? -15.875 -7.429 32.916 1.00 68.62 291 SER A O 1
ATOM 2342 N N . ILE A 1 292 ? -16.503 -6.748 34.964 1.00 70.81 292 ILE A N 1
ATOM 2343 C CA . ILE A 1 292 ? -15.231 -6.095 35.303 1.00 70.81 292 ILE A CA 1
ATOM 2344 C C . ILE A 1 292 ? -14.135 -7.136 35.576 1.00 70.81 292 ILE A C 1
ATOM 2346 O O . ILE A 1 292 ? -13.008 -6.952 35.125 1.00 70.81 292 ILE A O 1
ATOM 2350 N N . SER A 1 293 ? -14.444 -8.226 36.290 1.00 66.12 293 SER A N 1
ATOM 2351 C CA . SER A 1 293 ? -13.458 -9.254 36.664 1.00 66.12 293 SER A CA 1
ATOM 2352 C C . SER A 1 293 ? -13.172 -10.287 35.571 1.00 66.12 293 SER A C 1
ATOM 2354 O O . SER A 1 293 ? -12.068 -10.813 35.516 1.00 66.12 293 SER A O 1
ATOM 2356 N N . GLY A 1 294 ? -14.158 -10.594 34.723 1.00 50.84 294 GLY A N 1
ATOM 2357 C CA . GLY A 1 294 ? -14.041 -11.513 33.584 1.00 50.84 294 GLY A CA 1
ATOM 2358 C C . GLY A 1 294 ? -13.546 -10.829 32.310 1.00 50.84 294 GLY A C 1
ATOM 2359 O O . GLY A 1 294 ? -13.144 -11.495 31.362 1.00 50.84 294 GLY A O 1
ATOM 2360 N N . GLY A 1 295 ? -13.529 -9.493 32.294 1.00 43.81 295 GLY A N 1
ATOM 2361 C CA . GLY A 1 295 ? -12.878 -8.691 31.271 1.00 43.81 295 GLY A CA 1
ATOM 2362 C C . GLY A 1 295 ? -11.362 -8.686 31.431 1.00 43.81 295 GLY A C 1
ATOM 2363 O O . GLY A 1 295 ? -10.772 -7.616 31.561 1.00 43.81 295 GLY A O 1
ATOM 2364 N N . GLU A 1 296 ? -10.712 -9.850 31.390 1.00 38.84 296 GLU A N 1
ATOM 2365 C CA . GLU A 1 296 ? -9.341 -9.855 30.898 1.00 38.84 296 GLU A CA 1
ATOM 2366 C C . GLU A 1 296 ? -9.421 -9.400 29.441 1.00 38.84 296 GLU A C 1
ATOM 2368 O O . GLU A 1 296 ? -9.849 -10.134 28.551 1.00 38.84 296 GLU A O 1
ATOM 2373 N N . SER A 1 297 ? -9.038 -8.150 29.177 1.00 39.34 297 SER A N 1
ATOM 2374 C CA . SER A 1 297 ? -8.518 -7.848 27.858 1.00 39.34 297 SER A CA 1
ATOM 2375 C C . SER A 1 297 ? -7.343 -8.799 27.677 1.00 39.34 297 SER A C 1
ATOM 2377 O O . SER A 1 297 ? -6.310 -8.650 28.332 1.00 39.34 297 SER A O 1
ATOM 2379 N N . HIS A 1 298 ? -7.511 -9.826 26.844 1.00 29.75 298 HIS A N 1
ATOM 2380 C CA . HIS A 1 298 ? -6.400 -10.629 26.358 1.00 29.75 298 HIS A CA 1
ATOM 2381 C C . HIS A 1 298 ? -5.535 -9.730 25.472 1.00 29.75 298 HIS A C 1
ATOM 2383 O O . HIS A 1 298 ? -5.516 -9.820 24.252 1.00 29.75 298 HIS A O 1
ATOM 2389 N N . HIS A 1 299 ? -4.822 -8.811 26.112 1.00 32.03 299 HIS A N 1
ATOM 2390 C CA . HIS A 1 299 ? -3.633 -8.215 25.568 1.00 32.03 299 HIS A CA 1
ATOM 2391 C C . HIS A 1 299 ? -2.563 -9.304 25.678 1.00 32.03 299 HIS A C 1
ATOM 2393 O O . HIS A 1 299 ? -2.284 -9.759 26.790 1.00 32.03 299 HIS A O 1
ATOM 2399 N N . PRO A 1 300 ? -1.889 -9.696 24.587 1.00 33.47 300 PRO A N 1
ATOM 2400 C CA . PRO A 1 300 ? -0.745 -10.603 24.676 1.00 33.47 300 PRO A CA 1
ATOM 2401 C C . PRO A 1 300 ? 0.451 -10.017 25.449 1.00 33.47 300 PRO A C 1
ATOM 2403 O O . PRO A 1 300 ? 1.490 -10.655 25.581 1.00 33.47 300 PRO A O 1
ATOM 2406 N N . PHE A 1 301 ? 0.315 -8.802 25.980 1.00 40.53 301 PHE A N 1
ATOM 2407 C CA . PHE A 1 301 ? 1.368 -8.026 26.603 1.00 40.53 301 PHE A CA 1
ATOM 2408 C C . PHE A 1 301 ? 0.980 -7.681 28.041 1.00 40.53 301 PHE A C 1
ATOM 2410 O O . PHE A 1 301 ? 0.457 -6.600 28.297 1.00 40.53 301 PHE A O 1
ATOM 2417 N N . ARG A 1 302 ? 1.216 -8.617 28.972 1.00 31.45 302 ARG A N 1
ATOM 2418 C CA . ARG A 1 302 ? 1.781 -8.377 30.322 1.00 31.45 302 ARG A CA 1
ATOM 2419 C C . ARG A 1 302 ? 1.578 -9.589 31.236 1.00 31.45 302 ARG A C 1
ATOM 2421 O O . ARG A 1 302 ? 0.536 -9.741 31.866 1.00 31.45 302 ARG A O 1
ATOM 2428 N N . ARG A 1 303 ? 2.642 -10.371 31.434 1.00 29.25 303 ARG A N 1
ATOM 2429 C CA . ARG A 1 303 ? 2.910 -10.974 32.748 1.00 29.25 303 ARG A CA 1
ATOM 2430 C C . ARG A 1 303 ? 3.786 -9.997 33.527 1.00 29.25 303 ARG A C 1
ATOM 2432 O O . ARG A 1 303 ? 4.856 -9.639 33.052 1.00 29.25 303 ARG A O 1
ATOM 2439 N N . GLY A 1 304 ? 3.329 -9.592 34.710 1.00 30.73 304 GLY A N 1
ATOM 2440 C CA . GLY A 1 304 ? 4.147 -8.882 35.697 1.00 30.73 304 GLY A CA 1
ATOM 2441 C C . GLY A 1 304 ? 3.662 -7.474 36.033 1.00 30.73 304 GLY A C 1
ATOM 2442 O O . GLY A 1 304 ? 4.050 -6.514 35.380 1.00 30.73 304 GLY A O 1
ATOM 2443 N N . ALA A 1 305 ? 2.812 -7.370 37.057 1.00 28.73 305 ALA A N 1
ATOM 2444 C CA . ALA A 1 305 ? 2.914 -6.421 38.177 1.00 28.73 305 ALA A CA 1
ATOM 2445 C C . ALA A 1 305 ? 1.555 -6.352 38.891 1.00 28.73 305 ALA A C 1
ATOM 2447 O O . ALA A 1 305 ? 0.544 -5.935 38.322 1.00 28.73 305 ALA A O 1
ATOM 2448 N N . SER A 1 306 ? 1.542 -6.810 40.138 1.00 28.81 306 SER A N 1
ATOM 2449 C CA . SER A 1 306 ? 0.418 -6.758 41.060 1.00 28.81 306 SER A CA 1
ATOM 2450 C C . SER A 1 306 ? 0.167 -5.350 41.618 1.00 28.81 306 SER A C 1
ATOM 2452 O O . SER A 1 306 ? 1.069 -4.527 41.744 1.00 28.81 306 SER A O 1
ATOM 2454 N N . SER A 1 307 ? -1.081 -5.171 42.062 1.00 29.45 307 SER A N 1
ATOM 2455 C CA . SER A 1 307 ? -1.627 -4.138 42.955 1.00 29.45 307 SER A CA 1
ATOM 2456 C C . SER A 1 307 ? -1.877 -2.732 42.382 1.00 29.45 307 SER A C 1
ATOM 2458 O O . SER A 1 307 ? -0.988 -2.049 41.889 1.00 29.45 307 SER A O 1
ATOM 2460 N N . GLY A 1 308 ? -3.137 -2.295 42.505 1.00 22.34 308 GLY A N 1
ATOM 2461 C CA . GLY A 1 308 ? -3.585 -0.922 42.266 1.00 22.34 308 GLY A CA 1
ATOM 2462 C C . GLY A 1 308 ? -4.725 -0.834 41.253 1.00 22.34 308 GLY A C 1
ATOM 2463 O O . GLY A 1 308 ? -4.494 -0.845 40.047 1.00 22.34 308 GLY A O 1
ATOM 2464 N N . TRP A 1 309 ? -5.962 -0.726 41.742 1.00 28.00 309 TRP A N 1
ATOM 2465 C CA . TRP A 1 309 ? -7.136 -0.400 40.931 1.00 28.00 309 TRP A CA 1
ATOM 2466 C C . TRP A 1 309 ? -6.918 0.931 40.189 1.00 28.00 309 TRP A C 1
ATOM 2468 O O . TRP A 1 309 ? -6.935 2.002 40.792 1.00 28.00 309 TRP A O 1
ATOM 2478 N N . LYS A 1 310 ? -6.722 0.863 38.869 1.00 23.94 310 LYS A N 1
ATOM 2479 C CA . LYS A 1 310 ? -6.907 1.970 37.921 1.00 23.94 310 LYS A CA 1
ATOM 2480 C C . LYS A 1 310 ? -7.553 1.393 36.663 1.00 23.94 310 LYS A C 1
ATOM 2482 O O . LYS A 1 310 ? -7.011 0.455 36.082 1.00 23.94 310 LYS A O 1
ATOM 2487 N N . ASN A 1 311 ? -8.706 1.948 36.281 1.00 30.83 311 ASN A N 1
ATOM 2488 C CA . ASN A 1 311 ? -9.442 1.646 35.050 1.00 30.83 311 ASN A CA 1
ATOM 2489 C C . ASN A 1 311 ? -8.481 1.557 33.856 1.00 30.83 311 ASN A C 1
ATOM 2491 O O . ASN A 1 311 ? -7.843 2.548 33.495 1.00 30.83 311 ASN A O 1
ATOM 2495 N N . ARG A 1 312 ? -8.353 0.361 33.273 1.00 28.84 312 ARG A N 1
ATOM 2496 C CA . ARG A 1 312 ? -7.477 0.098 32.126 1.00 28.84 312 ARG A CA 1
ATOM 2497 C C . ARG A 1 312 ? -8.254 0.351 30.834 1.00 28.84 312 ARG A C 1
ATOM 2499 O O . ARG A 1 312 ? -9.337 -0.191 30.648 1.00 28.84 312 ARG A O 1
ATOM 2506 N N . ARG A 1 313 ? -7.693 1.203 29.971 1.00 33.25 313 ARG A N 1
ATOM 2507 C CA . ARG A 1 313 ? -8.208 1.546 28.638 1.00 33.25 313 ARG A CA 1
ATOM 2508 C C . ARG A 1 313 ? -8.010 0.337 27.717 1.00 33.25 313 ARG A C 1
ATOM 2510 O O . ARG A 1 313 ? -6.899 -0.178 27.629 1.00 33.25 313 ARG A O 1
ATOM 2517 N N . GLY A 1 314 ? -9.088 -0.148 27.107 1.00 27.22 314 GLY A N 1
ATOM 2518 C CA . GLY A 1 314 ? -9.039 -1.200 26.090 1.00 27.22 314 GLY A CA 1
ATOM 2519 C C . GLY A 1 314 ? -8.769 -0.604 24.708 1.00 27.22 314 GLY A C 1
ATOM 2520 O O . GLY A 1 314 ? -9.358 0.424 24.376 1.00 27.22 314 GLY A O 1
ATOM 2521 N N . TYR A 1 315 ? -7.891 -1.248 23.939 1.00 36.41 315 TYR A N 1
ATOM 2522 C CA . TYR A 1 315 ? -7.532 -0.899 22.563 1.00 36.41 315 TYR A CA 1
ATOM 2523 C C . TYR A 1 315 ? -8.335 -1.757 21.573 1.00 36.41 315 TYR A C 1
ATOM 2525 O O . TYR A 1 315 ? -8.366 -2.977 21.732 1.00 36.41 315 TYR A O 1
ATOM 2533 N N . PHE A 1 316 ? -8.966 -1.096 20.599 1.00 37.91 316 PHE A N 1
ATOM 2534 C CA . PHE A 1 316 ? -9.432 -1.586 19.297 1.00 37.91 316 PHE A CA 1
ATOM 2535 C C . PHE A 1 316 ? -9.402 -0.391 18.340 1.00 37.91 316 PHE A C 1
ATOM 2537 O O . PHE A 1 316 ? -9.655 0.751 18.807 1.00 37.91 316 PHE A O 1
#